Protein 7P50 (pdb70)

Sequence (351 aa):
SHHHHHGSHMKKVEEAIIRPERLDIVKNSLTDAGYVGMTVSEVKGRGIQGGIVERYRGREYTVDLLPKIKIELVVKEEDVEKIIDIICENAKTGNQGDGKVFIIPVEEVVRVRTKERGRGAIGSHMKKVEAIIRPERLDIVKNNSLTDAGYVGMTVSEVKGRGIQGGIVERYRGREYTVDLLPKIKIELVVKEEDVEKIIDIICENAKTGNQGDGKVFIIPVEEVVRVRTKERGRGAIGSHMKKVEAIIRPEERLDIVKNSLTDAGYVGMMTVSEVKGRGIQGGIVERYRGREYTVDLLPKIKIELVVKEEDVEKIIDIICENAKTGNQGDGKVFIIPVEEVVRVRTKEERGRGAI

Structure (mmCIF, N/CA/C/O backbone):
data_7P50
#
_entry.id   7P50
#
_cell.length_a   58.238
_cell.length_b   58.238
_cell.length_c   229.304
_cell.angle_alpha   90.000
_cell.angle_beta   90.000
_cell.angle_gamma   90.000
#
_symmetry.space_group_name_H-M   'P 43 21 2'
#
loop_
_entity.id
_entity.type
_entity.pdbx_description
1 polymer 'GlnK2 from Methanothermococcus thermolithotrophicus'
2 non-polymer '2-OXOGLUTARIC ACID'
3 non-polymer 'MAGNESIUM ION'
4 non-polymer "ADENOSINE-5'-TRIPHOSPHATE"
5 non-polymer '2-(N-MORPHOLINO)-ETHANESULFONIC ACID'
6 non-polymer GLYCEROL
7 non-polymer 'CHLORIDE ION'
8 water water
#
loop_
_atom_site.group_PDB
_atom_site.id
_atom_site.type_symbol
_atom_site.label_atom_id
_atom_site.label_alt_id
_atom_site.label_comp_id
_atom_site.label_asym_id
_atom_site.label_entity_id
_atom_site.label_seq_id
_atom_site.pdbx_PDB_ins_code
_atom_site.Cartn_x
_atom_site.Cartn_y
_atom_site.Cartn_z
_atom_site.occupancy
_atom_site.B_iso_or_equiv
_atom_site.auth_seq_id
_atom_site.auth_comp_id
_atom_site.auth_asym_id
_atom_site.auth_atom_id
_atom_site.pdbx_PDB_model_num
ATOM 1 N N . SER A 1 4 ? -5.180 22.944 -1.415 1.00 50.30 -15 SER A N 1
ATOM 2 C CA . SER A 1 4 ? -4.239 23.944 -1.981 1.00 49.95 -15 SER A CA 1
ATOM 3 C C . SER A 1 4 ? -3.566 24.722 -0.844 1.00 52.75 -15 SER A C 1
ATOM 4 O O . SER A 1 4 ? -4.182 24.843 0.230 1.00 53.80 -15 SER A O 1
ATOM 7 N N . HIS A 1 5 ? -2.348 25.222 -1.075 1.00 50.62 -14 HIS A N 1
ATOM 8 C CA . HIS A 1 5 ? -1.550 25.976 -0.073 1.00 50.26 -14 HIS A CA 1
ATOM 9 C C . HIS A 1 5 ? -1.132 27.319 -0.684 1.00 52.32 -14 HIS A C 1
ATOM 10 O O . HIS A 1 5 ? -0.715 27.329 -1.852 1.00 51.51 -14 HIS A O 1
ATOM 17 N N . HIS A 1 6 ? -1.285 28.415 0.059 1.00 53.33 -13 HIS A N 1
ATOM 18 C CA . HIS A 1 6 ? -0.850 29.734 -0.470 1.00 55.07 -13 HIS A CA 1
ATOM 19 C C . HIS A 1 6 ? 0.607 29.935 -0.051 1.00 54.04 -13 HIS A C 1
ATOM 20 O O . HIS A 1 6 ? 0.904 29.767 1.144 1.00 55.11 -13 HIS A O 1
ATOM 22 N N . HIS A 1 7 ? 1.481 30.291 -0.994 1.00 51.44 -12 HIS A N 1
ATOM 23 C CA . HIS A 1 7 ? 2.913 30.448 -0.639 1.00 49.65 -12 HIS A CA 1
ATOM 24 C C . HIS A 1 7 ? 3.054 31.537 0.425 1.00 50.54 -12 HIS A C 1
ATOM 25 O O . HIS A 1 7 ? 2.395 32.584 0.301 1.00 49.71 -12 HIS A O 1
ATOM 32 N N . HIS A 1 8 ? 3.889 31.283 1.431 1.00 49.91 -11 HIS A N 1
ATOM 33 C CA . HIS A 1 8 ? 4.112 32.283 2.505 1.00 50.93 -11 HIS A CA 1
ATOM 34 C C . HIS A 1 8 ? 5.605 32.599 2.607 1.00 51.00 -11 HIS A C 1
ATOM 35 O O . HIS A 1 8 ? 6.422 31.789 2.146 1.00 47.83 -11 HIS A O 1
ATOM 42 N N . HIS A 1 9 ? 5.927 33.760 3.174 1.00 52.19 -10 HIS A N 1
ATOM 43 C CA . HIS A 1 9 ? 7.336 34.203 3.351 1.00 53.74 -10 HIS A CA 1
ATOM 44 C C . HIS A 1 9 ? 8.109 33.177 4.191 1.00 53.62 -10 HIS A C 1
ATOM 45 O O . HIS A 1 9 ? 7.506 32.345 4.869 1.00 54.20 -10 HIS A O 1
ATOM 52 N N . GLY A 1 18 ? 28.411 21.639 21.218 1.00 41.67 -2 GLY A N 1
ATOM 53 C CA . GLY A 1 18 ? 27.956 21.955 22.610 1.00 36.97 -2 GLY A CA 1
ATOM 54 C C . GLY A 1 18 ? 28.708 21.160 23.658 1.00 31.82 -2 GLY A C 1
ATOM 55 O O . GLY A 1 18 ? 29.211 20.069 23.378 1.00 33.07 -2 GLY A O 1
ATOM 56 N N . SER A 1 19 ? 28.796 21.708 24.874 1.00 27.18 -1 SER A N 1
ATOM 57 C CA . SER A 1 19 ? 29.521 21.019 25.933 1.00 22.53 -1 SER A CA 1
ATOM 58 C C . SER A 1 19 ? 28.767 19.798 26.429 1.00 22.68 -1 SER A C 1
ATOM 59 O O . SER A 1 19 ? 29.371 18.897 27.005 1.00 22.03 -1 SER A O 1
ATOM 62 N N . HIS A 1 20 ? 27.445 19.790 26.281 1.00 20.95 0 HIS A N 1
ATOM 63 C CA . HIS A 1 20 ? 26.586 18.758 26.853 1.00 20.75 0 HIS A CA 1
ATOM 64 C C . HIS A 1 20 ? 26.807 18.604 28.366 1.00 18.02 0 HIS A C 1
ATOM 65 O O . HIS A 1 20 ? 26.741 17.486 28.907 1.00 19.70 0 HIS A O 1
ATOM 72 N N . MET A 1 21 ? 26.993 19.751 29.034 1.00 16.76 1 MET A N 1
ATOM 73 C CA . MET A 1 21 ? 27.071 19.838 30.471 1.00 15.88 1 MET A CA 1
ATOM 74 C C . MET A 1 21 ? 26.191 20.997 30.902 1.00 14.29 1 MET A C 1
ATOM 75 O O . MET A 1 21 ? 26.132 22.023 30.215 1.00 15.32 1 MET A O 1
ATOM 80 N N . LYS A 1 22 ? 25.544 20.882 32.066 1.00 14.87 2 LYS A N 1
ATOM 81 C CA . LYS A 1 22 ? 24.637 21.897 32.561 1.00 13.74 2 LYS A CA 1
ATOM 82 C C . LYS A 1 22 ? 24.767 21.981 34.072 1.00 13.13 2 LYS A C 1
ATOM 83 O O . LYS A 1 22 ? 25.208 21.038 34.725 1.00 15.28 2 LYS A O 1
ATOM 89 N N . LYS A 1 23 ? 24.309 23.117 34.590 1.00 12.86 3 LYS A N 1
ATOM 90 C CA . LYS A 1 23 ? 24.228 23.301 36.051 1.00 13.97 3 LYS A CA 1
ATOM 91 C C . LYS A 1 23 ? 22.748 23.341 36.432 1.00 13.05 3 LYS A C 1
ATOM 92 O O . LYS A 1 23 ? 21.993 24.138 35.854 1.00 14.36 3 LYS A O 1
ATOM 98 N N . VAL A 1 24 ? 22.359 22.435 37.320 1.00 13.70 4 VAL A N 1
ATOM 99 C CA . VAL A 1 24 ? 21.035 22.417 37.899 1.00 13.72 4 VAL A CA 1
ATOM 100 C C . VAL A 1 24 ? 21.152 23.189 39.211 1.00 13.74 4 VAL A C 1
ATOM 101 O O . VAL A 1 24 ? 21.864 22.764 40.122 1.00 15.62 4 VAL A O 1
ATOM 105 N N . GLU A 1 25 ? 20.493 24.331 39.299 1.00 12.70 5 GLU A N 1
ATOM 106 C CA A GLU A 1 25 ? 20.488 25.169 40.509 0.53 13.49 5 GLU A CA 1
ATOM 107 C CA B GLU A 1 25 ? 20.486 25.150 40.501 0.47 14.29 5 GLU A CA 1
ATOM 108 C C . GLU A 1 25 ? 19.062 25.156 41.021 1.00 13.12 5 GLU A C 1
ATOM 109 O O . GLU A 1 25 ? 18.163 25.710 40.371 1.00 15.26 5 GLU A O 1
ATOM 120 N N . ALA A 1 26 ? 18.847 24.566 42.197 1.00 11.31 6 ALA A N 1
ATOM 121 C CA . ALA A 1 26 ? 17.504 24.469 42.746 1.00 12.35 6 ALA A CA 1
ATOM 122 C C . ALA A 1 26 ? 17.467 25.103 44.129 1.00 11.25 6 ALA A C 1
ATOM 123 O O . ALA A 1 26 ? 18.384 24.911 44.935 1.00 12.12 6 ALA A O 1
ATOM 125 N N . ILE A 1 27 ? 16.384 25.824 44.392 1.00 11.20 7 ILE A N 1
ATOM 126 C CA . ILE A 1 27 ? 16.105 26.376 45.709 1.00 10.63 7 ILE A CA 1
ATOM 127 C C . ILE A 1 27 ? 14.979 25.560 46.299 1.00 11.38 7 ILE A C 1
ATOM 128 O O . ILE A 1 27 ? 13.934 25.408 45.660 1.00 13.07 7 ILE A O 1
ATOM 133 N N . ILE A 1 28 ? 15.193 25.025 47.500 1.00 11.16 8 ILE A N 1
ATOM 134 C CA . ILE A 1 28 ? 14.246 24.138 48.160 1.00 11.40 8 ILE A CA 1
ATOM 135 C C . ILE A 1 28 ? 14.143 24.513 49.637 1.00 10.62 8 ILE A C 1
ATOM 136 O O . ILE A 1 28 ? 14.876 25.364 50.148 1.00 10.92 8 ILE A O 1
ATOM 141 N N . ARG A 1 29 ? 13.162 23.919 50.315 1.00 11.34 9 ARG A N 1
ATOM 142 C CA . ARG A 1 29 ? 13.002 24.151 51.736 1.00 11.02 9 ARG A CA 1
ATOM 143 C C . ARG A 1 29 ? 14.120 23.476 52.530 1.00 11.65 9 ARG A C 1
ATOM 144 O O . ARG A 1 29 ? 14.517 22.359 52.195 1.00 11.86 9 ARG A O 1
ATOM 152 N N . PRO A 1 30 ? 14.574 24.094 53.623 1.00 11.45 10 PRO A N 1
ATOM 153 C CA . PRO A 1 30 ? 15.604 23.452 54.460 1.00 12.37 10 PRO A CA 1
ATOM 154 C C . PRO A 1 30 ? 15.201 22.034 54.879 1.00 12.77 10 PRO A C 1
ATOM 155 O O . PRO A 1 30 ? 16.045 21.117 54.904 1.00 13.98 10 PRO A O 1
ATOM 159 N N . GLU A 1 31 ? 13.943 21.851 55.211 1.00 11.89 11 GLU A N 1
ATOM 160 C CA . GLU A 1 31 ? 13.477 20.570 55.737 1.00 13.36 11 GLU A CA 1
ATOM 161 C C . GLU A 1 31 ? 13.237 19.525 54.660 1.00 13.73 11 GLU A C 1
ATOM 162 O O . GLU A 1 31 ? 12.772 18.417 54.990 1.00 14.98 11 GLU A O 1
ATOM 168 N N . ARG A 1 32 ? 13.528 19.842 53.394 1.00 13.44 12 ARG A N 1
ATOM 169 C CA . ARG A 1 32 ? 13.510 18.832 52.353 1.00 13.19 12 ARG A CA 1
ATOM 170 C C . ARG A 1 32 ? 14.893 18.502 51.839 1.00 14.40 12 ARG A C 1
ATOM 171 O O . ARG A 1 32 ? 15.014 17.637 50.973 1.00 14.11 12 ARG A O 1
ATOM 179 N N . LEU A 1 33 ? 15.939 19.145 52.347 1.00 14.32 13 LEU A N 1
ATOM 180 C CA . LEU A 1 33 ? 17.265 18.898 51.810 1.00 14.52 13 LEU A CA 1
ATOM 181 C C . LEU A 1 33 ? 17.662 17.431 51.915 1.00 13.96 13 LEU A C 1
ATOM 182 O O . LEU A 1 33 ? 18.131 16.838 50.940 1.00 14.59 13 LEU A O 1
ATOM 187 N N . ASP A 1 34 ? 17.534 16.834 53.102 1.00 14.29 14 ASP A N 1
ATOM 188 C CA . ASP A 1 34 ? 18.012 15.465 53.270 1.00 14.65 14 ASP A CA 1
ATOM 189 C C . ASP A 1 34 ? 17.211 14.488 52.412 1.00 15.78 14 ASP A C 1
ATOM 190 O O . ASP A 1 34 ? 17.784 13.597 51.781 1.00 16.70 14 ASP A O 1
ATOM 195 N N . ILE A 1 35 ? 15.891 14.705 52.295 1.00 14.22 15 ILE A N 1
ATOM 196 C CA . ILE A 1 35 ? 15.076 13.853 51.435 1.00 15.98 15 ILE A CA 1
ATOM 197 C C . ILE A 1 35 ? 15.546 13.966 49.980 1.00 14.79 15 ILE A C 1
ATOM 198 O O . ILE A 1 35 ? 15.734 12.961 49.292 1.00 15.45 15 ILE A O 1
ATOM 203 N N . VAL A 1 36 ? 15.730 15.198 49.491 1.00 13.73 16 VAL A N 1
ATOM 204 C CA . VAL A 1 36 ? 16.175 15.412 48.111 1.00 14.13 16 VAL A CA 1
ATOM 205 C C . VAL A 1 36 ? 17.561 14.810 47.895 1.00 14.87 16 VAL A C 1
ATOM 206 O O . VAL A 1 36 ? 17.804 14.111 46.900 1.00 16.27 16 VAL A O 1
ATOM 210 N N . LYS A 1 37 ? 18.503 15.113 48.791 1.00 15.75 17 LYS A N 1
ATOM 211 C CA . LYS A 1 37 ? 19.865 14.619 48.671 1.00 17.57 17 LYS A CA 1
ATOM 212 C C . LYS A 1 37 ? 19.902 13.105 48.611 1.00 18.23 17 LYS A C 1
ATOM 213 O O . LYS A 1 37 ? 20.653 12.522 47.825 1.00 20.45 17 LYS A O 1
ATOM 219 N N . ASN A 1 38 ? 19.136 12.456 49.476 1.00 19.13 18 ASN A N 1
ATOM 220 C CA . ASN A 1 38 ? 19.167 11.007 49.520 1.00 21.99 18 ASN A CA 1
ATOM 221 C C . ASN A 1 38 ? 18.602 10.382 48.261 1.00 18.47 18 ASN A C 1
ATOM 222 O O . ASN A 1 38 ? 19.163 9.412 47.748 1.00 18.18 18 ASN A O 1
ATOM 227 N N . SER A 1 39 ? 17.543 10.962 47.713 1.00 17.54 19 SER A N 1
ATOM 228 C CA . SER A 1 39 ? 17.030 10.428 46.457 1.00 19.07 19 SER A CA 1
ATOM 229 C C . SER A 1 39 ? 17.977 10.646 45.295 1.00 17.12 19 SER A C 1
ATOM 230 O O . SER A 1 39 ? 18.092 9.778 44.430 1.00 18.19 19 SER A O 1
ATOM 233 N N . LEU A 1 40 ? 18.639 11.794 45.247 1.00 16.58 20 LEU A N 1
ATOM 234 C CA . LEU A 1 40 ? 19.644 12.015 44.213 1.00 16.68 20 LEU A CA 1
ATOM 235 C C . LEU A 1 40 ? 20.791 11.026 44.365 1.00 16.63 20 LEU A C 1
ATOM 236 O O . LEU A 1 40 ? 21.273 10.462 43.370 1.00 19.64 20 LEU A O 1
ATOM 241 N N . THR A 1 41 ? 21.246 10.815 45.596 1.00 17.64 21 THR A N 1
ATOM 242 C CA . THR A 1 41 ? 22.327 9.868 45.861 1.00 19.32 21 THR A CA 1
ATOM 243 C C . THR A 1 41 ? 21.951 8.468 45.409 1.00 19.49 21 THR A C 1
ATOM 244 O O . THR A 1 41 ? 22.722 7.792 44.722 1.00 20.11 21 THR A O 1
ATOM 248 N N . ASP A 1 42 ? 20.746 8.042 45.753 1.00 19.04 22 ASP A N 1
ATOM 249 C CA . ASP A 1 42 ? 20.312 6.703 45.393 1.00 20.47 22 ASP A CA 1
ATOM 250 C C . ASP A 1 42 ? 20.277 6.519 43.890 1.00 19.31 22 ASP A C 1
ATOM 251 O O . ASP A 1 42 ? 20.462 5.405 43.411 1.00 23.91 22 ASP A O 1
ATOM 256 N N . ALA A 1 43 ? 19.965 7.578 43.146 1.00 19.83 23 ALA A N 1
ATOM 257 C CA . ALA A 1 43 ? 19.897 7.530 41.695 1.00 21.53 23 ALA A CA 1
ATOM 258 C C . ALA A 1 43 ? 21.255 7.710 41.029 1.00 21.42 23 ALA A C 1
ATOM 259 O O . ALA A 1 43 ? 21.343 7.605 39.800 1.00 26.04 23 ALA A O 1
ATOM 261 N N . GLY A 1 44 ? 22.301 7.994 41.807 1.00 20.60 24 GLY A N 1
ATOM 262 C CA . GLY A 1 44 ? 23.656 8.110 41.302 1.00 20.67 24 GLY A CA 1
ATOM 263 C C . GLY A 1 44 ? 24.116 9.500 40.920 1.00 19.78 24 GLY A C 1
ATOM 264 O O . GLY A 1 44 ? 25.174 9.628 40.297 1.00 21.10 24 GLY A O 1
ATOM 265 N N . TYR A 1 45 ? 23.378 10.538 41.289 1.00 17.89 25 TYR A N 1
ATOM 266 C CA . TYR A 1 45 ? 23.724 11.921 40.945 1.00 17.19 25 TYR A CA 1
ATOM 267 C C . TYR A 1 45 ? 24.303 12.521 42.223 1.00 16.55 25 TYR A C 1
ATOM 268 O O . TYR A 1 45 ? 23.574 13.080 43.043 1.00 19.26 25 TYR A O 1
ATOM 277 N N . VAL A 1 46 ? 25.615 12.411 42.396 1.00 16.07 26 VAL A N 1
ATOM 278 C CA . VAL A 1 46 ? 26.235 12.594 43.707 1.00 15.56 26 VAL A CA 1
ATOM 279 C C . VAL A 1 46 ? 26.896 13.970 43.857 1.00 15.74 26 VAL A C 1
ATOM 280 O O . VAL A 1 46 ? 26.711 14.654 44.856 1.00 15.99 26 VAL A O 1
ATOM 284 N N . GLY A 1 47 ? 27.729 14.354 42.886 1.00 14.81 27 GLY A N 1
ATOM 285 C CA . GLY A 1 47 ? 28.436 15.652 42.953 1.00 14.53 27 GLY A CA 1
ATOM 286 C C . GLY A 1 47 ? 27.466 16.801 43.169 1.00 13.79 27 GLY A C 1
ATOM 287 O O . GLY A 1 47 ? 26.585 16.982 42.328 1.00 13.65 27 GLY A O 1
ATOM 288 N N . MET A 1 48 ? 27.601 17.527 44.282 1.00 12.95 28 MET A N 1
ATOM 289 C CA . MET A 1 48 ? 26.628 18.608 44.579 1.00 12.12 28 MET A CA 1
ATOM 290 C C . MET A 1 48 ? 27.232 19.634 45.543 1.00 11.30 28 MET A C 1
ATOM 291 O O . MET A 1 48 ? 28.004 19.237 46.429 1.00 11.99 28 MET A O 1
ATOM 296 N N . THR A 1 49 ? 26.827 20.898 45.390 1.00 10.97 29 THR A N 1
ATOM 297 C CA . THR A 1 49 ? 27.257 22.014 46.272 1.00 12.21 29 THR A CA 1
ATOM 298 C C . THR A 1 49 ? 25.987 22.594 46.904 1.00 10.24 29 THR A C 1
ATOM 299 O O . THR A 1 49 ? 25.020 22.843 46.170 1.00 12.07 29 THR A O 1
ATOM 303 N N . VAL A 1 50 ? 26.020 22.817 48.215 1.00 11.14 30 VAL A N 1
ATOM 304 C CA . VAL A 1 50 ? 24.846 23.240 48.974 1.00 11.56 30 VAL A CA 1
ATOM 305 C C . VAL A 1 50 ? 25.142 24.543 49.702 1.00 11.26 30 VAL A C 1
ATOM 306 O O . VAL A 1 50 ? 26.181 24.679 50.349 1.00 11.82 30 VAL A O 1
ATOM 310 N N . SER A 1 51 ? 24.234 25.494 49.592 1.00 11.35 31 SER A N 1
ATOM 311 C CA . SER A 1 51 ? 24.364 26.813 50.190 1.00 12.32 31 SER A CA 1
ATOM 312 C C . SER A 1 51 ? 23.115 27.174 50.988 1.00 11.09 31 SER A C 1
ATOM 313 O O . SER A 1 51 ? 22.006 26.836 50.605 1.00 12.68 31 SER A O 1
ATOM 316 N N . GLU A 1 52 ? 23.310 27.912 52.068 1.00 11.25 32 GLU A N 1
ATOM 317 C CA . GLU A 1 52 ? 22.217 28.484 52.842 1.00 12.58 32 GLU A CA 1
ATOM 318 C C . GLU A 1 52 ? 21.914 29.865 52.306 1.00 12.44 32 GLU A C 1
ATOM 319 O O . GLU A 1 52 ? 22.826 30.661 52.104 1.00 15.54 32 GLU A O 1
ATOM 325 N N . VAL A 1 53 ? 20.666 30.126 52.001 1.00 10.80 33 VAL A N 1
ATOM 326 C CA . VAL A 1 53 ? 20.243 31.353 51.365 1.00 10.57 33 VAL A CA 1
ATOM 327 C C . VAL A 1 53 ? 18.934 31.805 52.008 1.00 10.38 33 VAL A C 1
ATOM 328 O O . VAL A 1 53 ? 18.371 31.117 52.866 1.00 10.97 33 VAL A O 1
ATOM 332 N N . LYS A 1 54 ? 18.453 32.976 51.613 1.00 10.08 34 LYS A N 1
ATOM 333 C CA . LYS A 1 54 ? 17.112 33.415 51.951 1.00 11.00 34 LYS A CA 1
ATOM 334 C C . LYS A 1 54 ? 16.432 33.793 50.648 1.00 10.56 34 LYS A C 1
ATOM 335 O O . LYS A 1 54 ? 17.102 34.091 49.661 1.00 14.24 34 LYS A O 1
ATOM 341 N N . GLY A 1 55 ? 15.112 33.752 50.623 1.00 10.00 35 GLY A N 1
ATOM 342 C CA . GLY A 1 55 ? 14.444 34.065 49.385 1.00 10.52 35 GLY A CA 1
ATOM 343 C C . GLY A 1 55 ? 12.992 34.372 49.583 1.00 10.61 35 GLY A C 1
ATOM 344 O O . GLY A 1 55 ? 12.385 34.152 50.638 1.00 11.13 35 GLY A O 1
ATOM 345 N N . ARG A 1 56 ? 12.395 34.866 48.500 1.00 10.52 36 ARG A N 1
ATOM 346 C CA . ARG A 1 56 ? 10.948 34.820 48.333 1.00 11.57 36 ARG A CA 1
ATOM 347 C C . ARG A 1 56 ? 10.656 34.509 46.880 1.00 10.42 36 ARG A C 1
ATOM 348 O O . ARG A 1 56 ? 11.481 34.778 45.995 1.00 10.94 36 ARG A O 1
ATOM 356 N N . GLY A 1 57 ? 9.510 33.912 46.636 1.00 11.28 37 GLY A N 1
ATOM 357 C CA . GLY A 1 57 ? 8.968 33.672 45.322 1.00 12.15 37 GLY A CA 1
ATOM 358 C C . GLY A 1 57 ? 7.990 34.748 44.907 1.00 12.40 37 GLY A C 1
ATOM 359 O O . GLY A 1 57 ? 8.067 35.902 45.340 1.00 12.82 37 GLY A O 1
ATOM 360 N N . ILE A 1 58 ? 7.045 34.378 44.036 1.00 12.59 38 ILE A N 1
ATOM 361 C CA . ILE A 1 58 ? 6.224 35.403 43.438 1.00 14.27 38 ILE A CA 1
ATOM 362 C C . ILE A 1 58 ? 5.243 35.986 44.442 1.00 13.54 38 ILE A C 1
ATOM 363 O O . ILE A 1 58 ? 4.697 37.053 44.189 1.00 15.87 38 ILE A O 1
ATOM 368 N N . GLN A 1 59 ? 4.953 35.304 45.566 1.00 13.37 39 GLN A N 1
ATOM 369 C CA . GLN A 1 59 ? 4.034 35.841 46.542 1.00 13.83 39 GLN A CA 1
ATOM 370 C C . GLN A 1 59 ? 4.681 36.855 47.484 1.00 14.03 39 GLN A C 1
ATOM 371 O O . GLN A 1 59 ? 3.959 37.519 48.238 1.00 16.05 39 GLN A O 1
ATOM 377 N N . GLY A 1 60 ? 5.985 37.033 47.440 1.00 12.99 40 GLY A N 1
ATOM 378 C CA . GLY A 1 60 ? 6.611 38.099 48.203 1.00 13.35 40 GLY A CA 1
ATOM 379 C C . GLY A 1 60 ? 6.773 37.829 49.688 1.00 14.02 40 GLY A C 1
ATOM 380 O O . GLY A 1 60 ? 6.951 38.773 50.465 1.00 16.48 40 GLY A O 1
ATOM 381 N N . GLY A 1 61 ? 6.757 36.579 50.104 1.00 13.83 41 GLY A N 1
ATOM 382 C CA . GLY A 1 61 ? 6.934 36.241 51.497 1.00 13.75 41 GLY A CA 1
ATOM 383 C C . GLY A 1 61 ? 5.634 35.820 52.139 1.00 13.10 41 GLY A C 1
ATOM 384 O O . GLY A 1 61 ? 4.710 35.359 51.480 1.00 15.72 41 GLY A O 1
ATOM 385 N N . ILE A 1 62 ? 5.608 35.942 53.464 1.00 13.43 42 ILE A N 1
ATOM 386 C CA . ILE A 1 62 ? 4.482 35.508 54.281 1.00 15.70 42 ILE A CA 1
ATOM 387 C C . ILE A 1 62 ? 4.083 36.671 55.183 1.00 15.95 42 ILE A C 1
ATOM 388 O O . ILE A 1 62 ? 4.788 37.673 55.300 1.00 17.73 42 ILE A O 1
ATOM 393 N N . VAL A 1 63 ? 2.905 36.558 55.772 1.00 17.79 43 VAL A N 1
ATOM 394 C CA . VAL A 1 63 ? 2.388 37.539 56.716 1.00 21.20 43 VAL A CA 1
ATOM 395 C C . VAL A 1 63 ? 2.355 36.909 58.096 1.00 20.39 43 VAL A C 1
ATOM 396 O O . VAL A 1 63 ? 1.878 35.778 58.274 1.00 22.41 43 VAL A O 1
ATOM 400 N N . GLU A 1 64 ? 2.910 37.621 59.054 1.00 17.97 44 GLU A N 1
ATOM 401 C CA . GLU A 1 64 ? 2.878 37.240 60.455 1.00 17.30 44 GLU A CA 1
ATOM 402 C C . GLU A 1 64 ? 2.053 38.267 61.217 1.00 18.26 44 GLU A C 1
ATOM 403 O O . GLU A 1 64 ? 2.081 39.460 60.916 1.00 22.75 44 GLU A O 1
ATOM 409 N N . ARG A 1 65 ? 1.313 37.811 62.212 1.00 18.21 45 ARG A N 1
ATOM 410 C CA . ARG A 1 65 ? 0.402 38.674 62.951 1.00 19.17 45 ARG A CA 1
ATOM 411 C C . ARG A 1 65 ? 0.902 38.916 64.370 1.00 19.59 45 ARG A C 1
ATOM 412 O O . ARG A 1 65 ? 1.413 38.001 65.015 1.00 20.06 45 ARG A O 1
ATOM 420 N N . TYR A 1 66 ? 0.677 40.141 64.844 1.00 20.30 46 TYR A N 1
ATOM 421 C CA . TYR A 1 66 ? 1.024 40.539 66.229 1.00 22.02 46 TYR A CA 1
ATOM 422 C C . TYR A 1 66 ? 0.086 41.659 66.685 1.00 25.24 46 TYR A C 1
ATOM 423 O O . TYR A 1 66 ? 0.007 42.705 66.027 1.00 23.84 46 TYR A O 1
ATOM 432 N N . ARG A 1 67 ? -0.604 41.417 67.797 1.00 26.55 47 ARG A N 1
ATOM 433 C CA . ARG A 1 67 ? -1.540 42.408 68.403 1.00 31.81 47 ARG A CA 1
ATOM 434 C C . ARG A 1 67 ? -2.542 42.934 67.368 1.00 32.86 47 ARG A C 1
ATOM 435 O O . ARG A 1 67 ? -2.747 44.161 67.332 1.00 34.82 47 ARG A O 1
ATOM 443 N N . GLY A 1 68 ? -3.104 42.050 66.538 1.00 31.09 48 GLY A N 1
ATOM 444 C CA . GLY A 1 68 ? -4.127 42.428 65.541 1.00 30.19 48 GLY A CA 1
ATOM 445 C C . GLY A 1 68 ? -3.570 43.162 64.332 1.00 30.45 48 GLY A C 1
ATOM 446 O O . GLY A 1 68 ? -4.375 43.714 63.567 1.00 34.37 48 GLY A O 1
ATOM 447 N N . ARG A 1 69 ? -2.244 43.149 64.158 1.00 29.09 49 ARG A N 1
ATOM 448 C CA . ARG A 1 69 ? -1.597 43.839 63.009 1.00 30.43 49 ARG A CA 1
ATOM 449 C C . ARG A 1 69 ? -0.823 42.820 62.164 1.00 25.37 49 ARG A C 1
ATOM 450 O O . ARG A 1 69 ? -0.234 41.891 62.750 1.00 23.95 49 ARG A O 1
ATOM 458 N N . GLU A 1 70 ? -0.832 42.999 60.838 1.00 26.93 50 GLU A N 1
ATOM 459 C CA . GLU A 1 70 ? -0.114 42.090 59.906 1.00 26.61 50 GLU A CA 1
ATOM 460 C C . GLU A 1 70 ? 1.253 42.692 59.557 1.00 24.81 50 GLU A C 1
ATOM 461 O O . GLU A 1 70 ? 1.327 43.907 59.329 1.00 28.30 50 GLU A O 1
ATOM 467 N N . TYR A 1 71 ? 2.286 41.846 59.517 1.00 21.41 51 TYR A N 1
ATOM 468 C CA . TYR A 1 71 ? 3.653 42.250 59.203 1.00 21.23 51 TYR A CA 1
ATOM 469 C C . TYR A 1 71 ? 4.159 41.293 58.139 1.00 19.79 51 TYR A C 1
ATOM 470 O O . TYR A 1 71 ? 4.067 40.075 58.291 1.00 21.40 51 TYR A O 1
ATOM 479 N N . THR A 1 72 ? 4.695 41.830 57.049 1.00 20.91 52 THR A N 1
ATOM 480 C CA . THR A 1 72 ? 5.247 40.991 55.998 1.00 20.98 52 THR A CA 1
ATOM 481 C C . THR A 1 72 ? 6.665 40.587 56.325 1.00 19.12 52 THR A C 1
ATOM 482 O O . THR A 1 72 ? 7.467 41.392 56.812 1.00 23.08 52 THR A O 1
ATOM 486 N N . VAL A 1 73 ? 6.941 39.317 56.137 1.00 14.42 53 VAL A N 1
ATOM 487 C CA . VAL A 1 73 ? 8.271 38.740 56.246 1.00 12.65 53 VAL A CA 1
ATOM 488 C C . VAL A 1 73 ? 8.648 38.368 54.827 1.00 12.78 53 VAL A C 1
ATOM 489 O O . VAL A 1 73 ? 8.107 37.402 54.271 1.00 13.53 53 VAL A O 1
ATOM 493 N N . ASP A 1 74 ? 9.545 39.142 54.215 1.00 12.18 54 ASP A N 1
ATOM 494 C CA . ASP A 1 74 ? 9.716 39.076 52.765 1.00 12.86 54 ASP A CA 1
ATOM 495 C C . ASP A 1 74 ? 10.946 38.295 52.335 1.00 11.44 54 ASP A C 1
ATOM 496 O O . ASP A 1 74 ? 11.213 38.227 51.133 1.00 12.69 54 ASP A O 1
ATOM 501 N N . LEU A 1 75 ? 11.666 37.683 53.260 1.00 11.46 55 LEU A N 1
ATOM 502 C CA . LEU A 1 75 ? 12.751 36.769 52.956 1.00 12.15 55 LEU A CA 1
ATOM 503 C C . LEU A 1 75 ? 12.705 35.636 53.962 1.00 12.55 55 LEU A C 1
ATOM 504 O O . LEU A 1 75 ? 12.631 35.897 55.166 1.00 14.54 55 LEU A O 1
ATOM 509 N N . LEU A 1 76 ? 12.770 34.409 53.479 1.00 11.36 56 LEU A N 1
ATOM 510 C CA . LEU A 1 76 ? 12.643 33.204 54.290 1.00 12.20 56 LEU A CA 1
ATOM 511 C C . LEU A 1 76 ? 13.841 32.289 54.095 1.00 10.93 56 LEU A C 1
ATOM 512 O O . LEU A 1 76 ? 14.394 32.261 52.995 1.00 11.26 56 LEU A O 1
ATOM 517 N N . PRO A 1 77 ? 14.243 31.517 55.111 1.00 11.30 57 PRO A N 1
ATOM 518 C CA . PRO A 1 77 ? 15.366 30.585 54.919 1.00 11.41 57 PRO A CA 1
ATOM 519 C C . PRO A 1 77 ? 15.074 29.541 53.859 1.00 11.21 57 PRO A C 1
ATOM 520 O O . PRO A 1 77 ? 14.004 28.929 53.838 1.00 12.24 57 PRO A O 1
ATOM 524 N N . LYS A 1 78 ? 16.043 29.339 52.969 1.00 11.26 58 LYS A N 1
ATOM 525 C CA . LYS A 1 78 ? 15.945 28.313 51.940 1.00 10.45 58 LYS A CA 1
ATOM 526 C C . LYS A 1 78 ? 17.327 27.648 51.783 1.00 10.22 58 LYS A C 1
ATOM 527 O O . LYS A 1 78 ? 18.315 28.112 52.326 1.00 10.94 58 LYS A O 1
ATOM 533 N N . ILE A 1 79 ? 17.362 26.556 51.029 1.00 10.64 59 ILE A N 1
ATOM 534 C CA . ILE A 1 79 ? 18.602 25.880 50.689 1.00 10.88 59 ILE A CA 1
ATOM 535 C C . ILE A 1 79 ? 18.764 25.914 49.167 1.00 11.13 59 ILE A C 1
ATOM 536 O O . ILE A 1 79 ? 17.821 25.631 48.425 1.00 12.12 59 ILE A O 1
ATOM 541 N N . LYS A 1 80 ? 19.967 26.251 48.717 1.00 10.82 60 LYS A N 1
ATOM 542 C CA . LYS A 1 80 ? 20.351 26.137 47.325 1.00 11.16 60 LYS A CA 1
ATOM 543 C C . LYS A 1 80 ? 21.177 24.877 47.137 1.00 11.34 60 LYS A C 1
ATOM 544 O O . LYS A 1 80 ? 22.156 24.659 47.860 1.00 11.97 60 LYS A O 1
ATOM 550 N N . ILE A 1 81 ? 20.781 24.060 46.180 1.00 10.56 61 ILE A N 1
ATOM 551 C CA . ILE A 1 81 ? 21.605 22.941 45.735 1.00 10.92 61 ILE A CA 1
ATOM 552 C C . ILE A 1 81 ? 22.031 23.201 44.298 1.00 11.60 61 ILE A C 1
ATOM 553 O O . ILE A 1 81 ? 21.235 23.653 43.472 1.00 13.20 61 ILE A O 1
ATOM 558 N N . GLU A 1 82 ? 23.273 22.883 44.000 1.00 11.41 62 GLU A N 1
ATOM 559 C CA . GLU A 1 82 ? 23.807 22.994 42.654 1.00 12.26 62 GLU A CA 1
ATOM 560 C C . GLU A 1 82 ? 24.426 21.664 42.284 1.00 11.83 62 GLU A C 1
ATOM 561 O O . GLU A 1 82 ? 25.333 21.191 42.972 1.00 12.73 62 GLU A O 1
ATOM 567 N N . LEU A 1 83 ? 23.992 21.100 41.162 1.00 12.24 63 LEU A N 1
ATOM 568 C CA . LEU A 1 83 ? 24.654 19.927 40.593 1.00 12.48 63 LEU A CA 1
ATOM 569 C C . LEU A 1 83 ? 25.071 20.282 39.183 1.00 12.85 63 LEU A C 1
ATOM 570 O O . LEU A 1 83 ? 24.219 20.631 38.362 1.00 13.79 63 LEU A O 1
ATOM 575 N N . VAL A 1 84 ? 26.354 20.136 38.891 1.00 12.73 64 VAL A N 1
ATOM 576 C CA . VAL A 1 84 ? 26.825 20.217 37.515 1.00 13.12 64 VAL A CA 1
ATOM 577 C C . VAL A 1 84 ? 26.821 18.802 36.969 1.00 13.50 64 VAL A C 1
ATOM 578 O O . VAL A 1 84 ? 27.290 17.865 37.638 1.00 14.17 64 VAL A O 1
ATOM 582 N N . VAL A 1 85 ? 26.177 18.630 35.818 1.00 14.29 65 VAL A N 1
ATOM 583 C CA . VAL A 1 85 ? 25.743 17.329 35.350 1.00 15.64 65 VAL A CA 1
ATOM 584 C C . VAL A 1 85 ? 25.922 17.188 33.849 1.00 15.82 65 VAL A C 1
ATOM 585 O O . VAL A 1 85 ? 25.992 18.168 33.109 1.00 15.86 65 VAL A O 1
ATOM 589 N N . LYS A 1 86 ? 25.909 15.934 33.420 1.00 17.70 66 LYS A N 1
ATOM 590 C CA . LYS A 1 86 ? 25.784 15.643 32.001 1.00 19.34 66 LYS A CA 1
ATOM 591 C C . LYS A 1 86 ? 24.399 16.098 31.536 1.00 16.94 66 LYS A C 1
ATOM 592 O O . LYS A 1 86 ? 23.385 15.855 32.200 1.00 19.39 66 LYS A O 1
ATOM 598 N N . GLU A 1 87 ? 24.334 16.666 30.332 1.00 18.28 67 GLU A N 1
ATOM 599 C CA . GLU A 1 87 ? 23.072 17.230 29.877 1.00 18.01 67 GLU A CA 1
ATOM 600 C C . GLU A 1 87 ? 21.962 16.192 29.842 1.00 19.87 67 GLU A C 1
ATOM 601 O O . GLU A 1 87 ? 20.796 16.503 30.122 1.00 19.83 67 GLU A O 1
ATOM 607 N N . GLU A 1 88 ? 22.303 14.972 29.451 1.00 19.26 68 GLU A N 1
ATOM 608 C CA . GLU A 1 88 ? 21.294 13.935 29.304 1.00 22.29 68 GLU A CA 1
ATOM 609 C C . GLU A 1 88 ? 20.706 13.497 30.635 1.00 20.50 68 GLU A C 1
ATOM 610 O O . GLU A 1 88 ? 19.721 12.752 30.626 1.00 22.85 68 GLU A O 1
ATOM 616 N N . ASP A 1 89 ? 21.272 13.945 31.763 1.00 20.10 69 ASP A N 1
ATOM 617 C CA . ASP A 1 89 ? 20.760 13.615 33.091 1.00 18.91 69 ASP A CA 1
ATOM 618 C C . ASP A 1 89 ? 19.841 14.686 33.647 1.00 18.33 69 ASP A C 1
ATOM 619 O O . ASP A 1 89 ? 19.206 14.456 34.684 1.00 18.50 69 ASP A O 1
ATOM 624 N N . VAL A 1 90 ? 19.741 15.836 32.975 1.00 17.86 70 VAL A N 1
ATOM 625 C CA . VAL A 1 90 ? 19.023 16.979 33.550 1.00 17.99 70 VAL A CA 1
ATOM 626 C C . VAL A 1 90 ? 17.574 16.637 33.868 1.00 17.47 70 VAL A C 1
ATOM 627 O O . VAL A 1 90 ? 17.059 16.975 34.942 1.00 17.96 70 VAL A O 1
ATOM 631 N N . GLU A 1 91 ? 16.859 16.059 32.917 1.00 18.97 71 GLU A N 1
ATOM 632 C CA . GLU A 1 91 ? 15.429 15.884 33.140 1.00 20.87 71 GLU A CA 1
ATOM 633 C C . GLU A 1 91 ? 15.163 14.892 34.274 1.00 18.90 71 GLU A C 1
ATOM 634 O O . GLU A 1 91 ? 14.232 15.085 35.052 1.00 19.57 71 GLU A O 1
ATOM 640 N N . LYS A 1 92 ? 15.959 13.818 34.373 1.00 19.80 72 LYS A N 1
ATOM 641 C CA . LYS A 1 92 ? 15.778 12.874 35.484 1.00 19.50 72 LYS A CA 1
ATOM 642 C C . LYS A 1 92 ? 16.036 13.556 36.823 1.00 16.85 72 LYS A C 1
ATOM 643 O O . LYS A 1 92 ? 15.349 13.289 37.818 1.00 18.66 72 LYS A O 1
ATOM 649 N N . ILE A 1 93 ? 17.000 14.465 36.858 1.00 16.84 73 ILE A N 1
ATOM 650 C CA . ILE A 1 93 ? 17.319 15.182 38.081 1.00 15.53 73 ILE A CA 1
ATOM 651 C C . ILE A 1 93 ? 16.228 16.179 38.417 1.00 15.76 73 ILE A C 1
ATOM 652 O O . ILE A 1 93 ? 15.840 16.304 39.578 1.00 15.69 73 ILE A O 1
ATOM 657 N N . ILE A 1 94 ? 15.750 16.941 37.431 1.00 15.95 74 ILE A N 1
ATOM 658 C CA . ILE A 1 94 ? 14.582 17.794 37.643 1.00 16.19 74 ILE A CA 1
ATOM 659 C C . ILE A 1 94 ? 13.446 16.996 38.268 1.00 15.66 74 ILE A C 1
ATOM 660 O O . ILE A 1 94 ? 12.791 17.444 39.223 1.00 15.60 74 ILE A O 1
ATOM 665 N N . ASP A 1 95 ? 13.201 15.800 37.735 1.00 16.10 75 ASP A N 1
ATOM 666 C CA . ASP A 1 95 ? 12.067 15.024 38.218 1.00 17.52 75 ASP A CA 1
ATOM 667 C C . ASP A 1 95 ? 12.253 14.642 39.683 1.00 15.07 75 ASP A C 1
ATOM 668 O O . ASP A 1 95 ? 11.308 14.686 40.476 1.00 16.79 75 ASP A O 1
ATOM 673 N N . ILE A 1 96 ? 13.451 14.167 40.020 1.00 16.72 76 ILE A N 1
ATOM 674 C CA . ILE A 1 96 ? 13.764 13.784 41.389 1.00 15.75 76 ILE A CA 1
ATOM 675 C C . ILE A 1 96 ? 13.636 14.968 42.329 1.00 15.07 76 ILE A C 1
ATOM 676 O O . ILE A 1 96 ? 13.045 14.848 43.412 1.00 15.41 76 ILE A O 1
ATOM 681 N N . ILE A 1 97 ? 14.222 16.107 41.949 1.00 14.90 77 ILE A N 1
ATOM 682 C CA . ILE A 1 97 ? 14.138 17.267 42.810 1.00 14.45 77 ILE A CA 1
ATOM 683 C C . ILE A 1 97 ? 12.683 17.637 43.038 1.00 14.92 77 ILE A C 1
ATOM 684 O O . ILE A 1 97 ? 12.262 17.883 44.172 1.00 15.75 77 ILE A O 1
ATOM 689 N N . CYS A 1 98 ? 11.892 17.718 41.970 1.00 15.68 78 CYS A N 1
ATOM 690 C CA . CYS A 1 98 ? 10.508 18.145 42.131 1.00 15.90 78 CYS A CA 1
ATOM 691 C C . CYS A 1 98 ? 9.710 17.165 42.981 1.00 16.68 78 CYS A C 1
ATOM 692 O O . CYS A 1 98 ? 8.916 17.578 43.845 1.00 16.16 78 CYS A O 1
ATOM 695 N N . GLU A 1 99 ? 9.889 15.861 42.742 1.00 15.93 79 GLU A N 1
ATOM 696 C CA . GLU A 1 99 ? 9.108 14.881 43.464 1.00 17.01 79 GLU A CA 1
ATOM 697 C C . GLU A 1 99 ? 9.448 14.875 44.943 1.00 16.77 79 GLU A C 1
ATOM 698 O O . GLU A 1 99 ? 8.570 14.628 45.768 1.00 18.79 79 GLU A O 1
ATOM 704 N N . ASN A 1 100 ? 10.703 15.101 45.287 1.00 16.20 80 ASN A N 1
ATOM 705 C CA . ASN A 1 100 ? 11.132 14.993 46.669 1.00 16.13 80 ASN A CA 1
ATOM 706 C C . ASN A 1 100 ? 11.038 16.323 47.415 1.00 14.40 80 ASN A C 1
ATOM 707 O O . ASN A 1 100 ? 10.894 16.329 48.643 1.00 15.23 80 ASN A O 1
ATOM 712 N N . ALA A 1 101 ? 11.123 17.448 46.718 1.00 13.42 81 ALA A N 1
ATOM 713 C CA . ALA A 1 101 ? 11.060 18.756 47.373 1.00 13.87 81 ALA A CA 1
ATOM 714 C C . ALA A 1 101 ? 9.620 19.228 47.561 1.00 13.44 81 ALA A C 1
ATOM 715 O O . ALA A 1 101 ? 9.361 20.050 48.447 1.00 14.24 81 ALA A O 1
ATOM 717 N N . LYS A 1 102 ? 8.697 18.744 46.743 1.00 14.81 82 LYS A N 1
ATOM 718 C CA . LYS A 1 102 ? 7.332 19.243 46.828 1.00 15.63 82 LYS A CA 1
ATOM 719 C C . LYS A 1 102 ? 6.640 18.788 48.108 1.00 16.01 82 LYS A C 1
ATOM 720 O O . LYS A 1 102 ? 6.850 17.682 48.618 1.00 18.82 82 LYS A O 1
ATOM 726 N N . THR A 1 103 ? 5.794 19.669 48.624 1.00 16.78 83 THR A N 1
ATOM 727 C CA . THR A 1 103 ? 4.966 19.374 49.779 1.00 18.42 83 THR A CA 1
ATOM 728 C C . THR A 1 103 ? 3.520 19.798 49.566 1.00 17.77 83 THR A C 1
ATOM 729 O O . THR A 1 103 ? 2.703 19.606 50.462 1.00 20.23 83 THR A O 1
ATOM 733 N N . GLY A 1 104 ? 3.197 20.378 48.416 1.00 18.15 84 GLY A N 1
ATOM 734 C CA . GLY A 1 104 ? 1.879 20.918 48.167 1.00 18.95 84 GLY A CA 1
ATOM 735 C C . GLY A 1 104 ? 1.634 22.280 48.756 1.00 17.30 84 GLY A C 1
ATOM 736 O O . GLY A 1 104 ? 0.480 22.634 49.008 1.00 20.53 84 GLY A O 1
ATOM 737 N N . ASN A 1 105 ? 2.685 23.046 49.017 1.00 16.37 85 ASN A N 1
ATOM 738 C CA . ASN A 1 105 ? 2.554 24.364 49.612 1.00 15.42 85 ASN A CA 1
ATOM 739 C C . ASN A 1 105 ? 3.401 25.375 48.865 1.00 15.25 85 ASN A C 1
ATOM 740 O O . ASN A 1 105 ? 4.536 25.095 48.483 1.00 14.56 85 ASN A O 1
ATOM 745 N N . GLN A 1 106 ? 2.843 26.572 48.663 1.00 14.34 86 GLN A N 1
ATOM 746 C CA . GLN A 1 106 ? 3.635 27.654 48.089 1.00 13.92 86 GLN A CA 1
ATOM 747 C C . GLN A 1 106 ? 4.913 27.790 48.878 1.00 13.05 86 GLN A C 1
ATOM 748 O O . GLN A 1 106 ? 4.924 27.719 50.108 1.00 13.21 86 GLN A O 1
ATOM 754 N N . GLY A 1 107 ? 6.023 27.954 48.161 1.00 12.51 87 GLY A N 1
ATOM 755 C CA . GLY A 1 107 ? 7.351 28.035 48.765 1.00 12.27 87 GLY A CA 1
ATOM 756 C C . GLY A 1 107 ? 8.194 26.804 48.576 1.00 12.73 87 GLY A C 1
ATOM 757 O O . GLY A 1 107 ? 9.327 26.777 49.064 1.00 12.59 87 GLY A O 1
ATOM 758 N N . ASP A 1 108 ? 7.672 25.793 47.887 1.00 12.08 88 ASP A N 1
ATOM 759 C CA . ASP A 1 108 ? 8.353 24.516 47.760 1.00 13.43 88 ASP A CA 1
ATOM 760 C C . ASP A 1 108 ? 9.643 24.577 46.946 1.00 11.35 88 ASP A C 1
ATOM 761 O O . ASP A 1 108 ? 10.483 23.685 47.088 1.00 13.65 88 ASP A O 1
ATOM 766 N N . GLY A 1 109 ? 9.805 25.558 46.072 1.00 11.98 89 GLY A N 1
ATOM 767 C CA . GLY A 1 109 ? 11.068 25.662 45.364 1.00 11.81 89 GLY A CA 1
ATOM 768 C C . GLY A 1 109 ? 10.979 25.953 43.892 1.00 12.54 89 GLY A C 1
ATOM 769 O O . GLY A 1 109 ? 9.900 26.062 43.293 1.00 12.57 89 GLY A O 1
ATOM 770 N N . LYS A 1 110 ? 12.161 26.144 43.319 1.00 12.00 90 LYS A N 1
ATOM 771 C CA . LYS A 1 110 ? 12.278 26.458 41.904 1.00 12.64 90 LYS A CA 1
ATOM 772 C C . LYS A 1 110 ? 13.611 25.909 41.427 1.00 12.81 90 LYS A C 1
ATOM 773 O O . LYS A 1 110 ? 14.603 25.955 42.150 1.00 13.20 90 LYS A O 1
ATOM 779 N N . VAL A 1 111 ? 13.630 25.425 40.183 1.00 12.27 91 VAL A N 1
ATOM 780 C CA . VAL A 1 111 ? 14.822 24.855 39.575 1.00 12.59 91 VAL A CA 1
ATOM 781 C C . VAL A 1 111 ? 15.190 25.692 38.361 1.00 12.11 91 VAL A C 1
ATOM 782 O O . VAL A 1 111 ? 14.326 25.998 37.537 1.00 13.11 91 VAL A O 1
ATOM 786 N N . PHE A 1 112 ? 16.461 26.032 38.253 1.00 11.63 92 PHE A N 1
ATOM 787 C CA . PHE A 1 112 ? 17.020 26.751 37.118 1.00 12.05 92 PHE A CA 1
ATOM 788 C C . PHE A 1 112 ? 18.081 25.886 36.437 1.00 12.36 92 PHE A C 1
ATOM 789 O O . PHE A 1 112 ? 18.924 25.306 37.121 1.00 14.12 92 PHE A O 1
ATOM 797 N N . ILE A 1 113 ? 18.077 25.865 35.103 1.00 12.21 93 ILE A N 1
ATOM 798 C CA . ILE A 1 113 ? 19.080 25.160 34.315 1.00 12.90 93 ILE A CA 1
ATOM 799 C C . ILE A 1 113 ? 19.947 26.205 33.619 1.00 12.18 93 ILE A C 1
ATOM 800 O O . ILE A 1 113 ? 19.439 27.029 32.850 1.00 13.44 93 ILE A O 1
ATOM 805 N N . ILE A 1 114 ? 21.253 26.153 33.874 1.00 12.16 94 ILE A N 1
ATOM 806 C CA . ILE A 1 114 ? 22.221 27.130 33.398 1.00 12.74 94 ILE A CA 1
ATOM 807 C C . ILE A 1 114 ? 23.297 26.383 32.615 1.00 12.74 94 ILE A C 1
ATOM 808 O O . ILE A 1 114 ? 23.772 25.331 33.050 1.00 13.21 94 ILE A O 1
ATOM 813 N N . PRO A 1 115 ? 23.749 26.903 31.472 1.00 13.10 95 PRO A N 1
ATOM 814 C CA . PRO A 1 115 ? 24.786 26.206 30.707 1.00 13.07 95 PRO A CA 1
ATOM 815 C C . PRO A 1 115 ? 26.137 26.226 31.411 1.00 12.84 95 PRO A C 1
ATOM 816 O O . PRO A 1 115 ? 26.525 27.214 32.034 1.00 13.07 95 PRO A O 1
ATOM 820 N N . VAL A 1 116 ? 26.872 25.130 31.266 1.00 13.23 96 VAL A N 1
ATOM 821 C CA . VAL A 1 116 ? 28.250 25.006 31.742 1.00 12.77 96 VAL A CA 1
ATOM 822 C C . VAL A 1 116 ? 29.139 24.614 30.563 1.00 14.63 96 VAL A C 1
ATOM 823 O O . VAL A 1 116 ? 28.902 23.601 29.906 1.00 16.58 96 VAL A O 1
ATOM 827 N N . GLU A 1 117 ? 30.144 25.438 30.285 1.00 13.26 97 GLU A N 1
ATOM 828 C CA . GLU A 1 117 ? 31.015 25.247 29.140 1.00 14.44 97 GLU A CA 1
ATOM 829 C C . GLU A 1 117 ? 32.218 24.371 29.412 1.00 15.22 97 GLU A C 1
ATOM 830 O O . GLU A 1 117 ? 32.761 23.768 28.470 1.00 17.25 97 GLU A O 1
ATOM 836 N N . GLU A 1 118 ? 32.655 24.292 30.666 1.00 14.12 98 GLU A N 1
ATOM 837 C CA . GLU A 1 118 ? 33.814 23.497 31.018 1.00 15.28 98 GLU A CA 1
ATOM 838 C C . GLU A 1 118 ? 33.744 23.126 32.488 1.00 14.03 98 GLU A C 1
ATOM 839 O O . GLU A 1 118 ? 33.213 23.876 33.309 1.00 13.99 98 GLU A O 1
ATOM 845 N N . VAL A 1 119 ? 34.314 21.957 32.788 1.00 14.61 99 VAL A N 1
ATOM 846 C CA . VAL A 1 119 ? 34.497 21.441 34.140 1.00 14.97 99 VAL A CA 1
ATOM 847 C C . VAL A 1 119 ? 35.921 20.941 34.281 1.00 15.33 99 VAL A C 1
ATOM 848 O O . VAL A 1 119 ? 36.416 20.221 33.407 1.00 16.56 99 VAL A O 1
ATOM 852 N N . VAL A 1 120 ? 36.557 21.233 35.406 1.00 14.48 100 VAL A N 1
ATOM 853 C CA . VAL A 1 120 ? 37.915 20.755 35.670 1.00 14.82 100 VAL A CA 1
ATOM 854 C C . VAL A 1 120 ? 37.995 20.245 37.097 1.00 14.60 100 VAL A C 1
ATOM 855 O O . VAL A 1 120 ? 37.659 20.960 38.041 1.00 14.77 100 VAL A O 1
ATOM 859 N N . ARG A 1 121 ? 38.457 19.007 37.260 1.00 15.27 101 ARG A N 1
ATOM 860 C CA . ARG A 1 121 ? 38.711 18.452 38.586 1.00 16.17 101 ARG A CA 1
ATOM 861 C C . ARG A 1 121 ? 40.078 18.926 39.064 1.00 14.81 101 ARG A C 1
ATOM 862 O O . ARG A 1 121 ? 41.084 18.762 38.365 1.00 16.64 101 ARG A O 1
ATOM 870 N N . VAL A 1 122 ? 40.110 19.558 40.231 1.00 15.33 102 VAL A N 1
ATOM 871 C CA . VAL A 1 122 ? 41.342 20.174 40.725 1.00 15.87 102 VAL A CA 1
ATOM 872 C C . VAL A 1 122 ? 42.457 19.148 40.908 1.00 16.91 102 VAL A C 1
ATOM 873 O O . VAL A 1 122 ? 43.598 19.402 40.534 1.00 17.45 102 VAL A O 1
ATOM 877 N N . ARG A 1 123 ? 42.168 18.016 41.550 1.00 15.88 103 ARG A N 1
ATOM 878 C CA . ARG A 1 123 ? 43.245 17.119 41.966 1.00 17.11 103 ARG A CA 1
ATOM 879 C C . ARG A 1 123 ? 44.055 16.617 40.784 1.00 17.20 103 ARG A C 1
ATOM 880 O O . ARG A 1 123 ? 45.287 16.494 40.878 1.00 19.86 103 ARG A O 1
ATOM 888 N N . THR A 1 124 ? 43.384 16.303 39.683 1.00 18.39 104 THR A N 1
ATOM 889 C CA . THR A 1 124 ? 43.988 15.604 38.557 1.00 19.83 104 THR A CA 1
ATOM 890 C C . THR A 1 124 ? 44.062 16.454 37.295 1.00 20.57 104 THR A C 1
ATOM 891 O O . THR A 1 124 ? 44.769 16.070 36.357 1.00 23.89 104 THR A O 1
ATOM 895 N N . LYS A 1 125 ? 43.367 17.579 37.254 1.00 19.38 105 LYS A N 1
ATOM 896 C CA . LYS A 1 125 ? 43.223 18.424 36.073 1.00 20.31 105 LYS A CA 1
ATOM 897 C C . LYS A 1 125 ? 42.467 17.702 34.949 1.00 20.47 105 LYS A C 1
ATOM 898 O O . LYS A 1 125 ? 42.495 18.136 33.801 1.00 22.49 105 LYS A O 1
ATOM 904 N N . GLU A 1 126 ? 41.738 16.627 35.248 1.00 19.50 106 GLU A N 1
ATOM 905 C CA . GLU A 1 126 ? 40.812 16.097 34.258 1.00 20.40 106 GLU A CA 1
ATOM 906 C C . GLU A 1 126 ? 39.760 17.151 33.935 1.00 19.07 106 GLU A C 1
ATOM 907 O O . GLU A 1 126 ? 39.310 17.897 34.801 1.00 19.96 106 GLU A O 1
ATOM 913 N N . ARG A 1 127 ? 39.338 17.171 32.678 1.00 19.55 107 ARG A N 1
ATOM 914 C CA . ARG A 1 127 ? 38.446 18.186 32.155 1.00 18.18 107 ARG A CA 1
ATOM 915 C C . ARG A 1 127 ? 37.308 17.566 31.367 1.00 20.54 107 ARG A C 1
ATOM 916 O O . ARG A 1 127 ? 37.449 16.499 30.762 1.00 23.09 107 ARG A O 1
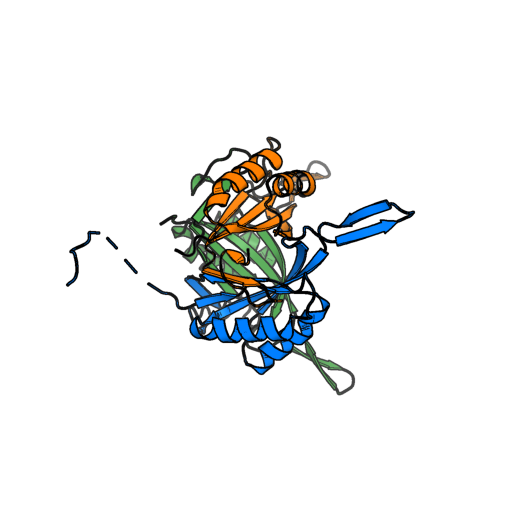ATOM 924 N N . GLY A 1 128 ? 36.191 18.262 31.356 1.00 18.46 108 GLY A N 1
ATOM 925 C CA . GLY A 1 128 ? 35.057 17.832 30.577 1.00 20.01 108 GLY A CA 1
ATOM 926 C C . GLY A 1 128 ? 34.132 16.889 31.312 1.00 17.73 108 GLY A C 1
ATOM 927 O O . GLY A 1 128 ? 34.080 16.848 32.543 1.00 17.88 108 GLY A O 1
ATOM 928 N N . ARG A 1 129 ? 33.361 16.135 30.534 1.00 19.52 109 ARG A N 1
ATOM 929 C CA . ARG A 1 129 ? 32.289 15.328 31.101 1.00 20.07 109 ARG A CA 1
ATOM 930 C C . ARG A 1 129 ? 32.835 14.280 32.047 1.00 20.51 109 ARG A C 1
ATOM 931 O O . ARG A 1 129 ? 32.189 13.958 33.050 1.00 20.60 109 ARG A O 1
ATOM 939 N N . GLY A 1 130 ? 34.067 13.834 31.814 1.00 20.65 110 GLY A N 1
ATOM 940 C CA . GLY A 1 130 ? 34.686 12.874 32.711 1.00 22.38 110 GLY A CA 1
ATOM 941 C C . GLY A 1 130 ? 35.024 13.406 34.082 1.00 20.54 110 GLY A C 1
ATOM 942 O O . GLY A 1 130 ? 35.282 12.609 34.982 1.00 22.99 110 GLY A O 1
ATOM 943 N N . ALA A 1 131 ? 35.013 14.723 34.264 1.00 19.03 111 ALA A N 1
ATOM 944 C CA . ALA A 1 131 ? 35.317 15.366 35.536 1.00 18.12 111 ALA A CA 1
ATOM 945 C C . ALA A 1 131 ? 34.069 15.671 36.357 1.00 17.26 111 ALA A C 1
ATOM 946 O O . ALA A 1 131 ? 34.191 16.193 37.474 1.00 17.39 111 ALA A O 1
ATOM 948 N N . ILE A 1 132 ? 32.876 15.389 35.830 1.00 17.61 112 ILE A N 1
ATOM 949 C CA . ILE A 1 132 ? 31.620 15.721 36.498 1.00 18.18 112 ILE A CA 1
ATOM 950 C C . ILE A 1 132 ? 31.458 14.858 37.746 1.00 19.67 112 ILE A C 1
ATOM 951 O O . ILE A 1 132 ? 31.653 13.626 37.715 1.00 21.79 112 ILE A O 1
ATOM 957 N N . GLY B 1 18 ? 16.083 31.350 21.384 1.00 43.72 -2 GLY B N 1
ATOM 958 C CA . GLY B 1 18 ? 16.520 31.551 22.795 1.00 40.00 -2 GLY B CA 1
ATOM 959 C C . GLY B 1 18 ? 15.421 31.333 23.807 1.00 33.87 -2 GLY B C 1
ATOM 960 O O . GLY B 1 18 ? 14.233 31.375 23.494 1.00 35.27 -2 GLY B O 1
ATOM 961 N N . SER B 1 19 ? 15.823 31.116 25.055 1.00 27.49 -1 SER B N 1
ATOM 962 C CA . SER B 1 19 ? 14.846 30.849 26.099 1.00 22.30 -1 SER B CA 1
ATOM 963 C C . SER B 1 19 ? 14.113 32.113 26.508 1.00 18.13 -1 SER B C 1
ATOM 964 O O . SER B 1 19 ? 13.017 32.045 27.088 1.00 20.28 -1 SER B O 1
ATOM 967 N N . HIS B 1 20 ? 14.717 33.272 26.262 1.00 18.54 0 HIS B N 1
ATOM 968 C CA . HIS B 1 20 ? 14.172 34.533 26.723 1.00 17.14 0 HIS B CA 1
ATOM 969 C C . HIS B 1 20 ? 14.003 34.562 28.241 1.00 16.60 0 HIS B C 1
ATOM 970 O O . HIS B 1 20 ? 13.081 35.192 28.747 1.00 15.11 0 HIS B O 1
ATOM 977 N N . MET B 1 21 ? 14.961 33.951 28.948 1.00 14.28 1 MET B N 1
ATOM 978 C CA . MET B 1 21 ? 15.055 33.953 30.407 1.00 13.78 1 MET B CA 1
ATOM 979 C C . MET B 1 21 ? 16.521 34.173 30.771 1.00 12.75 1 MET B C 1
ATOM 980 O O . MET B 1 21 ? 17.414 33.646 30.091 1.00 13.92 1 MET B O 1
ATOM 985 N N . LYS B 1 22 ? 16.776 34.928 31.843 1.00 12.98 2 LYS B N 1
ATOM 986 C CA . LYS B 1 22 ? 18.128 35.276 32.260 1.00 11.54 2 LYS B CA 1
ATOM 987 C C . LYS B 1 22 ? 18.177 35.276 33.781 1.00 11.51 2 LYS B C 1
ATOM 988 O O . LYS B 1 22 ? 17.151 35.409 34.447 1.00 12.88 2 LYS B O 1
ATOM 994 N N . LYS B 1 23 ? 19.375 35.134 34.292 1.00 11.40 3 LYS B N 1
ATOM 995 C CA . LYS B 1 23 ? 19.682 35.307 35.695 1.00 11.59 3 LYS B CA 1
ATOM 996 C C . LYS B 1 23 ? 20.431 36.612 35.864 1.00 11.50 3 LYS B C 1
ATOM 997 O O . LYS B 1 23 ? 21.497 36.816 35.256 1.00 11.96 3 LYS B O 1
ATOM 1003 N N . VAL B 1 24 ? 19.887 37.475 36.710 1.00 11.78 4 VAL B N 1
ATOM 1004 C CA . VAL B 1 24 ? 20.547 38.688 37.157 1.00 12.46 4 VAL B CA 1
ATOM 1005 C C . VAL B 1 24 ? 21.203 38.356 38.490 1.00 11.69 4 VAL B C 1
ATOM 1006 O O . VAL B 1 24 ? 20.513 38.021 39.459 1.00 13.16 4 VAL B O 1
ATOM 1010 N N . GLU B 1 25 ? 22.525 38.377 38.539 1.00 11.41 5 GLU B N 1
ATOM 1011 C CA . GLU B 1 25 ? 23.302 38.099 39.747 1.00 12.05 5 GLU B CA 1
ATOM 1012 C C . GLU B 1 25 ? 24.017 39.391 40.084 1.00 12.40 5 GLU B C 1
ATOM 1013 O O . GLU B 1 25 ? 24.916 39.789 39.347 1.00 13.32 5 GLU B O 1
ATOM 1019 N N . ALA B 1 26 ? 23.622 40.067 41.167 1.00 10.51 6 ALA B N 1
ATOM 1020 C CA . ALA B 1 26 ? 24.231 41.337 41.553 1.00 11.27 6 ALA B CA 1
ATOM 1021 C C . ALA B 1 26 ? 24.837 41.233 42.945 1.00 10.10 6 ALA B C 1
ATOM 1022 O O . ALA B 1 26 ? 24.252 40.633 43.845 1.00 10.99 6 ALA B O 1
ATOM 1024 N N . ILE B 1 27 ? 25.986 41.872 43.119 1.00 9.76 7 ILE B N 1
ATOM 1025 C CA . ILE B 1 27 ? 26.636 42.003 44.422 1.00 9.75 7 ILE B CA 1
ATOM 1026 C C . ILE B 1 27 ? 26.515 43.456 44.814 1.00 9.77 7 ILE B C 1
ATOM 1027 O O . ILE B 1 27 ? 26.859 44.330 44.020 1.00 11.97 7 ILE B O 1
ATOM 1032 N N . ILE B 1 28 ? 25.995 43.713 46.026 1.00 10.49 8 ILE B N 1
ATOM 1033 C CA . ILE B 1 28 ? 25.693 45.051 46.517 1.00 11.27 8 ILE B CA 1
ATOM 1034 C C . ILE B 1 28 ? 26.156 45.156 47.968 1.00 10.63 8 ILE B C 1
ATOM 1035 O O . ILE B 1 28 ? 26.509 44.156 48.628 1.00 10.59 8 ILE B O 1
ATOM 1040 N N . ARG B 1 29 ? 26.175 46.396 48.457 1.00 10.86 9 ARG B N 1
ATOM 1041 C CA . ARG B 1 29 ? 26.489 46.617 49.868 1.00 10.66 9 ARG B CA 1
ATOM 1042 C C . ARG B 1 29 ? 25.372 46.083 50.763 1.00 10.73 9 ARG B C 1
ATOM 1043 O O . ARG B 1 29 ? 24.197 46.232 50.449 1.00 11.76 9 ARG B O 1
ATOM 1051 N N . PRO B 1 30 ? 25.711 45.511 51.925 1.00 11.35 10 PRO B N 1
ATOM 1052 C CA . PRO B 1 30 ? 24.666 45.045 52.835 1.00 12.59 10 PRO B CA 1
ATOM 1053 C C . PRO B 1 30 ? 23.671 46.141 53.178 1.00 14.07 10 PRO B C 1
ATOM 1054 O O . PRO B 1 30 ? 22.467 45.893 53.277 1.00 14.90 10 PRO B O 1
ATOM 1058 N N . GLU B 1 31 ? 24.175 47.362 53.356 1.00 13.21 11 GLU B N 1
ATOM 1059 C CA . GLU B 1 31 ? 23.311 48.495 53.792 1.00 15.68 11 GLU B CA 1
ATOM 1060 C C . GLU B 1 31 ? 22.423 49.037 52.660 1.00 14.74 11 GLU B C 1
ATOM 1061 O O . GLU B 1 31 ? 21.670 49.981 52.924 1.00 15.48 11 GLU B O 1
ATOM 1067 N N . ARG B 1 32 ? 22.555 48.515 51.439 1.00 12.71 12 ARG B N 1
ATOM 1068 C CA . ARG B 1 32 ? 21.654 48.875 50.365 1.00 12.67 12 ARG B CA 1
ATOM 1069 C C . ARG B 1 32 ? 20.655 47.782 50.012 1.00 11.93 12 ARG B C 1
ATOM 1070 O O . ARG B 1 32 ? 19.777 48.017 49.194 1.00 13.12 12 ARG B O 1
ATOM 1078 N N . LEU B 1 33 ? 20.695 46.632 50.684 1.00 12.45 13 LEU B N 1
ATOM 1079 C CA . LEU B 1 33 ? 19.773 45.552 50.350 1.00 13.20 13 LEU B CA 1
ATOM 1080 C C . LEU B 1 33 ? 18.317 45.974 50.447 1.00 12.87 13 LEU B C 1
ATOM 1081 O O . LEU B 1 33 ? 17.530 45.717 49.531 1.00 13.33 13 LEU B O 1
ATOM 1086 N N . ASP B 1 34 ? 17.909 46.543 51.580 1.00 13.48 14 ASP B N 1
ATOM 1087 C CA . ASP B 1 34 ? 16.483 46.798 51.756 1.00 14.36 14 ASP B CA 1
ATOM 1088 C C . ASP B 1 34 ? 15.991 47.815 50.729 1.00 14.06 14 ASP B C 1
ATOM 1089 O O . ASP B 1 34 ? 14.907 47.668 50.177 1.00 15.19 14 ASP B O 1
ATOM 1094 N N . ILE B 1 35 ? 16.809 48.831 50.429 1.00 13.03 15 ILE B N 1
ATOM 1095 C CA . ILE B 1 35 ? 16.432 49.830 49.429 1.00 14.57 15 ILE B CA 1
ATOM 1096 C C . ILE B 1 35 ? 16.264 49.176 48.065 1.00 13.52 15 ILE B C 1
ATOM 1097 O O . ILE B 1 35 ? 15.273 49.402 47.357 1.00 14.65 15 ILE B O 1
ATOM 1102 N N . VAL B 1 36 ? 17.261 48.393 47.658 1.00 12.09 16 VAL B N 1
ATOM 1103 C CA . VAL B 1 36 ? 17.212 47.719 46.359 1.00 13.05 16 VAL B CA 1
ATOM 1104 C C . VAL B 1 36 ? 16.006 46.797 46.279 1.00 13.62 16 VAL B C 1
ATOM 1105 O O . VAL B 1 36 ? 15.261 46.809 45.301 1.00 13.86 16 VAL B O 1
ATOM 1109 N N . LYS B 1 37 ? 15.805 45.960 47.311 1.00 13.48 17 LYS B N 1
ATOM 1110 C CA . LYS B 1 37 ? 14.724 44.977 47.306 1.00 14.71 17 LYS B CA 1
ATOM 1111 C C . LYS B 1 37 ? 13.368 45.657 47.236 1.00 15.67 17 LYS B C 1
ATOM 1112 O O . LYS B 1 37 ? 12.472 45.204 46.515 1.00 16.51 17 LYS B O 1
ATOM 1118 N N A ASN B 1 38 ? 13.209 46.768 47.946 0.54 16.19 18 ASN B N 1
ATOM 1119 N N B ASN B 1 38 ? 13.225 46.768 47.960 0.46 16.64 18 ASN B N 1
ATOM 1120 C CA A ASN B 1 38 ? 11.928 47.457 47.910 0.54 18.18 18 ASN B CA 1
ATOM 1121 C CA B ASN B 1 38 ? 11.935 47.508 47.972 0.46 18.87 18 ASN B CA 1
ATOM 1122 C C A ASN B 1 38 ? 11.658 48.055 46.545 0.54 16.09 18 ASN B C 1
ATOM 1123 C C B ASN B 1 38 ? 11.654 48.072 46.575 0.46 16.95 18 ASN B C 1
ATOM 1124 O O A ASN B 1 38 ? 10.525 47.996 46.058 0.54 16.80 18 ASN B O 1
ATOM 1125 O O B ASN B 1 38 ? 10.512 47.952 46.110 0.46 17.11 18 ASN B O 1
ATOM 1134 N N . SER B 1 39 ? 12.677 48.616 45.913 1.00 16.65 19 SER B N 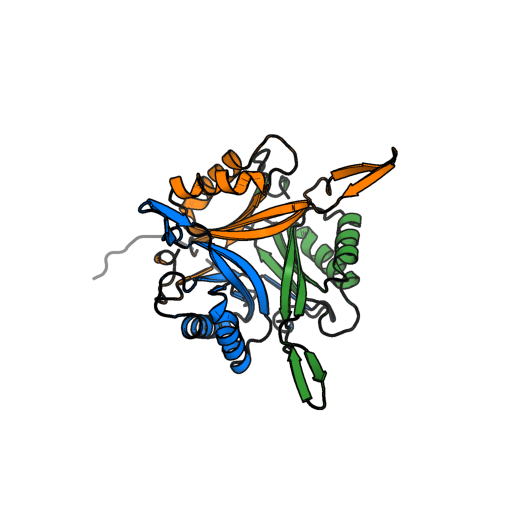1
ATOM 1135 C CA . SER B 1 39 ? 12.485 49.175 44.583 1.00 16.25 19 SER B CA 1
ATOM 1136 C C . SER B 1 39 ? 12.186 48.092 43.561 1.00 16.03 19 SER B C 1
ATOM 1137 O O . SER B 1 39 ? 11.323 48.276 42.691 1.00 17.16 19 SER B O 1
ATOM 1140 N N . LEU B 1 40 ? 12.841 46.943 43.672 1.00 14.18 20 LEU B N 1
ATOM 1141 C CA . LEU B 1 40 ? 12.520 45.834 42.770 1.00 14.15 20 LEU B CA 1
ATOM 1142 C C . LEU B 1 40 ? 11.088 45.366 42.974 1.00 16.16 20 LEU B C 1
ATOM 1143 O O . LEU B 1 40 ? 10.344 45.167 42.010 1.00 16.34 20 LEU B O 1
ATOM 1148 N N . THR B 1 41 ? 10.678 45.206 44.241 1.00 16.41 21 THR B N 1
ATOM 1149 C CA . THR B 1 41 ? 9.317 44.794 44.565 1.00 18.83 21 THR B CA 1
ATOM 1150 C C . THR B 1 41 ? 8.317 45.763 43.989 1.00 19.61 21 THR B C 1
ATOM 1151 O O . THR B 1 41 ? 7.283 45.359 43.445 1.00 19.58 21 THR B O 1
ATOM 1155 N N . ASP B 1 42 ? 8.578 47.054 44.139 1.00 20.11 22 ASP B N 1
ATOM 1156 C CA . ASP B 1 42 ? 7.629 48.037 43.663 1.00 21.78 22 ASP B CA 1
ATOM 1157 C C . ASP B 1 42 ? 7.444 47.939 42.155 1.00 19.09 22 ASP B C 1
ATOM 1158 O O . ASP B 1 42 ? 6.371 48.258 41.646 1.00 22.32 22 ASP B O 1
ATOM 1163 N N . ALA B 1 43 ? 8.480 47.541 41.416 1.00 17.71 23 ALA B N 1
ATOM 1164 C CA . ALA B 1 43 ? 8.400 47.361 39.961 1.00 19.13 23 ALA B CA 1
ATOM 1165 C C . ALA B 1 43 ? 7.845 45.993 39.563 1.00 17.38 23 ALA B C 1
ATOM 1166 O O . ALA B 1 43 ? 7.712 45.715 38.362 1.00 20.13 23 ALA B O 1
ATOM 1168 N N . GLY B 1 44 ? 7.519 45.142 40.531 1.00 17.40 24 GLY B N 1
ATOM 1169 C CA . GLY B 1 44 ? 6.930 43.846 40.265 1.00 18.59 24 GLY B CA 1
ATOM 1170 C C . GLY B 1 44 ? 7.929 42.727 40.084 1.00 16.07 24 GLY B C 1
ATOM 1171 O O . GLY B 1 44 ? 7.527 41.619 39.705 1.00 17.85 24 GLY B O 1
ATOM 1172 N N . TYR B 1 45 ? 9.191 42.936 40.426 1.00 13.67 25 TYR B N 1
ATOM 1173 C CA . TYR B 1 45 ? 10.238 41.909 40.288 1.00 13.59 25 TYR B CA 1
ATOM 1174 C C . TYR B 1 45 ? 10.505 41.336 41.671 1.00 13.57 25 TYR B C 1
ATOM 1175 O O . TYR B 1 45 ? 11.335 41.830 42.414 1.00 15.35 25 TYR B O 1
ATOM 1184 N N . VAL B 1 46 ? 9.770 40.286 42.007 1.00 13.38 26 VAL B N 1
ATOM 1185 C CA . VAL B 1 46 ? 9.685 39.810 43.376 1.00 12.69 26 VAL B CA 1
ATOM 1186 C C . VAL B 1 46 ? 10.513 38.560 43.625 1.00 11.92 26 VAL B C 1
ATOM 1187 O O . VAL B 1 46 ? 11.255 38.488 44.597 1.00 12.65 26 VAL B O 1
ATOM 1191 N N . GLY B 1 47 ? 10.421 37.554 42.763 1.00 11.17 27 GLY B N 1
ATOM 1192 C CA . GLY B 1 47 ? 11.178 36.328 43.002 1.00 11.82 27 GLY B CA 1
ATOM 1193 C C . GLY B 1 47 ? 12.661 36.586 43.018 1.00 10.32 27 GLY B C 1
ATOM 1194 O O . GLY B 1 47 ? 13.217 37.166 42.084 1.00 11.37 27 GLY B O 1
ATOM 1195 N N . MET B 1 48 ? 13.325 36.178 44.095 1.00 10.67 28 MET B N 1
ATOM 1196 C CA . MET B 1 48 ? 14.696 36.562 44.354 1.00 10.21 28 MET B CA 1
ATOM 1197 C C . MET B 1 48 ? 15.294 35.674 45.428 1.00 9.40 28 MET B C 1
ATOM 1198 O O . MET B 1 48 ? 14.618 35.320 46.386 1.00 10.83 28 MET B O 1
ATOM 1203 N N . THR B 1 49 ? 16.584 35.397 45.286 1.00 9.76 29 THR B N 1
ATOM 1204 C CA . THR B 1 49 ? 17.358 34.614 46.237 1.00 10.40 29 THR B CA 1
ATOM 1205 C C . THR B 1 49 ? 18.529 35.454 46.696 1.00 10.07 29 THR B C 1
ATOM 1206 O O . THR B 1 49 ? 19.230 36.030 45.862 1.00 11.23 29 THR B O 1
ATOM 1210 N N . VAL B 1 50 ? 18.748 35.500 48.013 1.00 10.48 30 VAL B N 1
ATOM 1211 C CA . VAL B 1 50 ? 19.705 36.405 48.649 1.00 11.22 30 VAL B CA 1
ATOM 1212 C C . VAL B 1 50 ? 20.719 35.582 49.426 1.00 10.98 30 VAL B C 1
ATOM 1213 O O . VAL B 1 50 ? 20.345 34.681 50.171 1.00 10.96 30 VAL B O 1
ATOM 1217 N N . SER B 1 51 ? 21.997 35.882 49.225 1.00 11.46 31 SER B N 1
ATOM 1218 C CA . SER B 1 51 ? 23.078 35.183 49.887 1.00 12.60 31 SER B CA 1
ATOM 1219 C C . SER B 1 51 ? 24.019 36.188 50.528 1.00 11.46 31 SER B C 1
ATOM 1220 O O . SER B 1 51 ? 24.281 37.266 49.992 1.00 12.47 31 SER B O 1
ATOM 1223 N N . GLU B 1 52 ? 24.607 35.791 51.642 1.00 11.66 32 GLU B N 1
ATOM 1224 C CA . GLU B 1 52 ? 25.655 36.536 52.290 1.00 12.15 32 GLU B CA 1
ATOM 1225 C C . GLU B 1 52 ? 26.991 36.059 51.741 1.00 12.73 32 GLU B C 1
ATOM 1226 O O . GLU B 1 52 ? 27.253 34.848 51.717 1.00 16.29 32 GLU B O 1
ATOM 1232 N N . VAL B 1 53 ? 27.815 36.976 51.310 1.00 11.28 33 VAL B N 1
ATOM 1233 C CA . VAL B 1 53 ? 29.086 36.649 50.682 1.00 11.07 33 VAL B CA 1
ATOM 1234 C C . VAL B 1 53 ? 30.150 37.617 51.184 1.00 10.91 33 VAL B C 1
ATOM 1235 O O . VAL B 1 53 ? 29.852 38.564 51.911 1.00 11.05 33 VAL B O 1
ATOM 1239 N N . LYS B 1 54 ? 31.392 37.403 50.744 1.00 10.40 34 LYS B N 1
ATOM 1240 C CA . LYS B 1 54 ? 32.446 38.372 50.938 1.00 11.00 34 LYS B CA 1
ATOM 1241 C C . LYS B 1 54 ? 33.073 38.615 49.569 1.00 12.59 34 LYS B C 1
ATOM 1242 O O . LYS B 1 54 ? 32.986 37.774 48.678 1.00 14.97 34 LYS B O 1
ATOM 1248 N N . GLY B 1 55 ? 33.699 39.770 49.378 1.00 11.00 35 GLY B N 1
ATOM 1249 C CA . GLY B 1 55 ? 34.244 40.043 48.060 1.00 11.85 35 GLY B CA 1
ATOM 1250 C C . GLY B 1 55 ? 35.237 41.161 48.090 1.00 11.89 35 GLY B C 1
ATOM 1251 O O . GLY B 1 55 ? 35.375 41.895 49.062 1.00 12.06 35 GLY B O 1
ATOM 1252 N N . ARG B 1 56 ? 35.833 41.334 46.921 1.00 12.22 36 ARG B N 1
ATOM 1253 C CA . ARG B 1 56 ? 36.640 42.532 46.621 1.00 12.96 36 ARG B CA 1
ATOM 1254 C C . ARG B 1 56 ? 36.523 42.754 45.115 1.00 12.29 36 ARG B C 1
ATOM 1255 O O . ARG B 1 56 ? 36.294 41.794 44.368 1.00 12.23 36 ARG B O 1
ATOM 1263 N N . GLY B 1 57 ? 36.553 44.016 44.733 1.00 12.63 37 GLY B N 1
ATOM 1264 C CA . GLY B 1 57 ? 36.578 44.423 43.349 1.00 13.18 37 GLY B CA 1
ATOM 1265 C C . GLY B 1 57 ? 37.981 44.692 42.884 1.00 13.80 37 GLY B C 1
ATOM 1266 O O . GLY B 1 57 ? 38.954 44.108 43.380 1.00 14.60 37 GLY B O 1
ATOM 1267 N N . ILE B 1 58 ? 38.094 45.599 41.905 1.00 13.33 38 ILE B N 1
ATOM 1268 C CA . ILE B 1 58 ? 39.368 45.787 41.249 1.00 15.75 38 ILE B CA 1
ATOM 1269 C C . ILE B 1 58 ? 40.401 46.437 42.152 1.00 15.66 38 ILE B C 1
ATOM 1270 O O . ILE B 1 58 ? 41.599 46.321 41.880 1.00 17.62 38 ILE B O 1
ATOM 1275 N N . GLN B 1 59 ? 39.981 47.136 43.216 1.00 14.86 39 GLN B N 1
ATOM 1276 C CA . GLN B 1 59 ? 40.952 47.759 44.100 1.00 16.39 39 GLN B CA 1
ATOM 1277 C C . GLN B 1 59 ? 41.532 46.798 45.130 1.00 17.60 39 GLN B C 1
ATOM 1278 O O . GLN B 1 59 ? 42.495 47.167 45.809 1.00 18.31 39 GLN B O 1
ATOM 1284 N N . GLY B 1 60 ? 41.015 45.569 45.242 1.00 15.16 40 GLY B N 1
ATOM 1285 C CA . GLY B 1 60 ? 41.619 44.550 46.087 1.00 16.05 40 GLY B CA 1
ATOM 1286 C C . GLY B 1 60 ? 41.385 44.723 47.569 1.00 14.67 40 GLY B C 1
ATOM 1287 O O . GLY B 1 60 ? 42.156 44.205 48.380 1.00 17.37 40 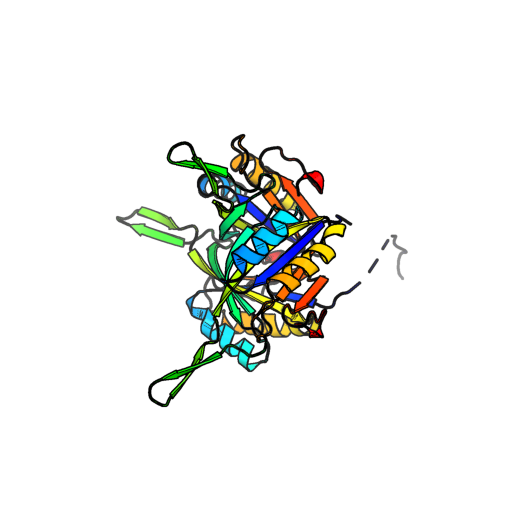GLY B O 1
ATOM 1288 N N . GLY B 1 61 ? 40.331 45.433 47.934 1.00 14.79 41 GLY B N 1
ATOM 1289 C CA . GLY B 1 61 ? 39.966 45.601 49.319 1.00 15.77 41 GLY B CA 1
ATOM 1290 C C . GLY B 1 61 ? 40.269 46.999 49.780 1.00 15.32 41 GLY B C 1
ATOM 1291 O O . GLY B 1 61 ? 40.335 47.948 48.989 1.00 17.63 41 GLY B O 1
ATOM 1292 N N . ILE B 1 62 ? 40.478 47.112 51.098 1.00 15.44 42 ILE B N 1
ATOM 1293 C CA . ILE B 1 62 ? 40.699 48.377 51.781 1.00 16.59 42 ILE B CA 1
ATOM 1294 C C . ILE B 1 62 ? 41.945 48.275 52.653 1.00 18.12 42 ILE B C 1
ATOM 1295 O O . ILE B 1 62 ? 42.463 47.187 52.906 1.00 19.06 42 ILE B O 1
ATOM 1300 N N . VAL B 1 63 ? 42.397 49.424 53.137 1.00 19.64 43 VAL B N 1
ATOM 1301 C CA . VAL B 1 63 ? 43.520 49.520 54.055 1.00 20.63 43 VAL B CA 1
ATOM 1302 C C . VAL B 1 63 ? 43.001 50.016 55.394 1.00 20.27 43 VAL B C 1
ATOM 1303 O O . VAL B 1 63 ? 42.280 51.022 55.453 1.00 23.08 43 VAL B O 1
ATOM 1307 N N . GLU B 1 64 ? 43.354 49.306 56.459 1.00 18.22 44 GLU B N 1
ATOM 1308 C CA . GLU B 1 64 ? 43.026 49.685 57.823 1.00 17.91 44 GLU B CA 1
ATOM 1309 C C . GLU B 1 64 ? 44.323 50.009 58.550 1.00 20.85 44 GLU B C 1
ATOM 1310 O O . GLU B 1 64 ? 45.341 49.347 58.337 1.00 25.01 44 GLU B O 1
ATOM 1316 N N . ARG B 1 65 ? 44.288 51.015 59.408 1.00 21.78 45 ARG B N 1
ATOM 1317 C CA . ARG B 1 65 ? 45.480 51.472 60.106 1.00 22.87 45 ARG B CA 1
ATOM 1318 C C . ARG B 1 65 ? 45.465 51.046 61.570 1.00 23.82 45 ARG B C 1
ATOM 1319 O O . ARG B 1 65 ? 44.415 51.044 62.216 1.00 24.87 45 ARG B O 1
ATOM 1327 N N . TYR B 1 66 ? 46.642 50.692 62.075 1.00 22.86 46 TYR B N 1
ATOM 1328 C CA . TYR B 1 66 ? 46.821 50.316 63.475 1.00 25.75 46 TYR B CA 1
ATOM 1329 C C . TYR B 1 66 ? 48.224 50.724 63.883 1.00 31.08 46 TYR B C 1
ATOM 1330 O O . TYR B 1 66 ? 49.202 50.273 63.277 1.00 30.42 46 TYR B O 1
ATOM 1339 N N . ARG B 1 67 ? 48.330 51.560 64.910 1.00 33.83 47 ARG B N 1
ATOM 1340 C CA . ARG B 1 67 ? 49.627 52.056 65.382 1.00 40.18 47 ARG B CA 1
ATOM 1341 C C . ARG B 1 67 ? 50.457 52.646 64.244 1.00 43.15 47 ARG B C 1
ATOM 1342 O O . ARG B 1 67 ? 51.662 52.403 64.120 1.00 43.49 47 ARG B O 1
ATOM 1350 N N . GLY B 1 68 ? 49.808 53.426 63.392 1.00 45.66 48 GLY B N 1
ATOM 1351 C CA . GLY B 1 68 ? 50.515 54.015 62.280 1.00 48.28 48 GLY B CA 1
ATOM 1352 C C . GLY B 1 68 ? 50.948 53.047 61.199 1.00 48.53 48 GLY B C 1
ATOM 1353 O O . GLY B 1 68 ? 51.609 53.479 60.241 1.00 52.34 48 GLY B O 1
ATOM 1354 N N . ARG B 1 69 ? 50.611 51.762 61.310 1.00 41.49 49 ARG B N 1
ATOM 1355 C CA . ARG B 1 69 ? 50.896 50.780 60.272 1.00 40.50 49 ARG B CA 1
ATOM 1356 C C . ARG B 1 69 ? 49.633 50.506 59.458 1.00 35.52 49 ARG B C 1
ATOM 1357 O O . ARG B 1 69 ? 48.521 50.709 59.934 1.00 35.22 49 ARG B O 1
ATOM 1365 N N . GLU B 1 70 ? 49.824 50.096 58.208 1.00 35.65 50 GLU B N 1
ATOM 1366 C CA . GLU B 1 70 ? 48.723 49.793 57.298 1.00 33.97 50 GLU B CA 1
ATOM 1367 C C . GLU B 1 70 ? 48.598 48.285 57.110 1.00 30.38 50 GLU B C 1
ATOM 1368 O O . GLU B 1 70 ? 49.604 47.575 57.008 1.00 34.38 50 GLU B O 1
ATOM 1374 N N . TYR B 1 71 ? 47.356 47.802 57.091 1.00 25.97 51 TYR B N 1
ATOM 1375 C CA . TYR B 1 71 ? 47.029 46.397 56.905 1.00 23.96 51 TYR B CA 1
ATOM 1376 C C . TYR B 1 71 ? 45.954 46.292 55.844 1.00 22.00 51 TYR B C 1
ATOM 1377 O O . TYR B 1 71 ? 44.952 47.008 55.906 1.00 22.02 51 TYR B O 1
ATOM 1386 N N . THR B 1 72 ? 46.107 45.348 54.933 1.00 22.25 52 THR B N 1
ATOM 1387 C CA . THR B 1 72 ? 45.120 45.165 53.880 1.00 24.10 52 THR B CA 1
ATOM 1388 C C . THR B 1 72 ? 44.035 44.191 54.305 1.00 20.87 52 THR B C 1
ATOM 1389 O O . THR B 1 72 ? 44.297 43.190 54.979 1.00 25.24 52 THR B O 1
ATOM 1393 N N . VAL B 1 73 ? 42.811 44.600 54.082 1.00 16.18 53 VAL B N 1
ATOM 1394 C CA . VAL B 1 73 ? 41.628 43.787 54.311 1.00 14.83 53 VAL B CA 1
ATOM 1395 C C . VAL B 1 73 ? 41.072 43.499 52.926 1.00 13.36 53 VAL B C 1
ATOM 1396 O O . VAL B 1 73 ? 40.518 44.389 52.265 1.00 15.17 53 VAL B O 1
ATOM 1400 N N . ASP B 1 74 ? 41.255 42.274 52.449 1.00 13.74 54 ASP B N 1
ATOM 1401 C CA . ASP B 1 74 ? 41.059 41.990 51.031 1.00 13.21 54 ASP B CA 1
ATOM 1402 C C . ASP B 1 74 ? 39.763 41.259 50.717 1.00 13.19 54 ASP B C 1
ATOM 1403 O O . ASP B 1 74 ? 39.535 40.904 49.553 1.00 14.32 54 ASP B O 1
ATOM 1408 N N . LEU B 1 75 ? 38.884 41.074 51.697 1.00 13.05 55 LEU B N 1
ATOM 1409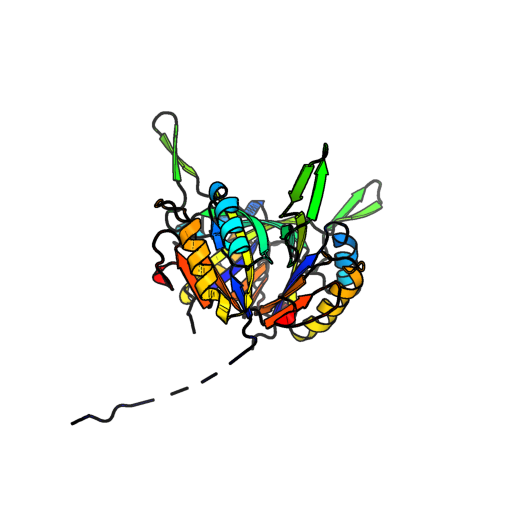 C CA . LEU B 1 75 ? 37.522 40.605 51.495 1.00 13.26 55 LEU B CA 1
ATOM 1410 C C . LEU B 1 75 ? 36.634 41.365 52.459 1.00 13.25 55 LEU B C 1
ATOM 1411 O O . LEU B 1 75 ? 36.939 41.421 53.653 1.00 16.36 55 LEU B O 1
ATOM 1416 N N . LEU B 1 76 ? 35.510 41.873 51.959 1.00 11.55 56 LEU B N 1
ATOM 1417 C CA . LEU B 1 76 ? 34.548 42.603 52.755 1.00 12.43 56 LEU B CA 1
ATOM 1418 C C . LEU B 1 76 ? 33.161 41.989 52.636 1.00 11.21 56 LEU B C 1
ATOM 1419 O O . LEU B 1 76 ? 32.829 41.394 51.611 1.00 11.61 56 LEU B O 1
ATOM 1424 N N . PRO B 1 77 ? 32.322 42.128 53.663 1.00 11.76 57 PRO B N 1
ATOM 1425 C CA . PRO B 1 77 ? 30.944 41.618 53.562 1.00 11.44 57 PRO B CA 1
ATOM 1426 C C . PRO B 1 77 ? 30.175 42.280 52.431 1.00 11.43 57 PRO B C 1
ATOM 1427 O O . PRO B 1 77 ? 30.210 43.504 52.269 1.00 12.35 57 PRO B O 1
ATOM 1431 N N . LYS B 1 78 ? 29.476 41.462 51.664 1.00 10.80 58 LYS B N 1
ATOM 1432 C CA . LYS B 1 78 ? 28.594 41.933 50.601 1.00 10.27 58 LYS B CA 1
ATOM 1433 C C . LYS B 1 78 ? 27.331 41.075 50.613 1.00 9.90 58 LYS B C 1
ATOM 1434 O O . LYS B 1 78 ? 27.264 40.035 51.245 1.00 10.70 58 LYS B O 1
ATOM 1440 N N . ILE B 1 79 ? 26.345 41.491 49.836 1.00 10.63 59 ILE B N 1
ATOM 1441 C CA . ILE B 1 79 ? 25.123 40.731 49.626 1.00 11.19 59 ILE B CA 1
ATOM 1442 C C . ILE B 1 79 ? 25.023 40.383 48.146 1.00 10.06 59 ILE B C 1
ATOM 1443 O O . ILE B 1 79 ? 25.205 41.261 47.306 1.00 11.35 59 ILE B O 1
ATOM 1448 N N . LYS B 1 80 ? 24.717 39.129 47.854 1.00 9.79 60 LYS B N 1
ATOM 1449 C CA . LYS B 1 80 ? 24.379 38.688 46.522 1.00 10.04 60 LYS B CA 1
ATOM 1450 C C . LYS B 1 80 ? 22.869 38.560 46.401 1.00 10.05 60 LYS B C 1
ATOM 1451 O O . LYS B 1 80 ? 22.223 37.927 47.237 1.00 11.60 60 LYS B O 1
ATOM 1457 N N . ILE B 1 81 ? 22.315 39.166 45.363 1.00 10.63 61 ILE B N 1
ATOM 1458 C CA . ILE B 1 81 ? 20.933 38.953 44.988 1.00 10.99 61 ILE B CA 1
ATOM 1459 C C . ILE B 1 81 ? 20.904 38.279 43.624 1.00 10.48 61 ILE B C 1
ATOM 1460 O O . ILE B 1 81 ? 21.673 38.633 42.736 1.00 11.87 61 ILE B O 1
ATOM 1465 N N . GLU B 1 82 ? 20.046 37.275 43.485 1.00 10.15 62 GLU B N 1
ATOM 1466 C CA . GLU B 1 82 ? 19.813 36.602 42.220 1.00 10.59 62 GLU B CA 1
ATOM 1467 C C . GLU B 1 82 ? 18.346 36.663 41.877 1.00 9.48 62 GLU B C 1
ATOM 1468 O O . GLU B 1 82 ? 17.507 36.225 42.668 1.00 10.90 62 GLU B O 1
ATOM 1474 N N . LEU B 1 83 ? 18.049 37.198 40.697 1.00 10.60 63 LEU B N 1
ATOM 1475 C CA . LEU B 1 83 ? 16.688 37.187 40.170 1.00 11.15 63 LEU B CA 1
ATOM 1476 C C . LEU B 1 83 ? 16.731 36.491 38.828 1.00 10.51 63 LEU B C 1
ATOM 1477 O O . LEU B 1 83 ? 17.409 36.960 37.908 1.00 11.42 63 LEU B O 1
ATOM 1482 N N . VAL B 1 84 ? 15.986 35.400 38.697 1.00 10.45 64 VAL B N 1
ATOM 1483 C CA . VAL B 1 84 ? 15.758 34.806 37.388 1.00 10.78 64 VAL B CA 1
ATOM 1484 C C . VAL B 1 84 ? 14.511 35.462 36.823 1.00 10.46 64 VAL B C 1
ATOM 1485 O O . VAL B 1 84 ? 13.491 35.541 37.511 1.00 12.00 64 VAL B O 1
ATOM 1489 N N . VAL B 1 85 ? 14.620 35.983 35.605 1.00 10.80 65 VAL B N 1
ATOM 1490 C CA . VAL B 1 85 ? 13.661 36.923 35.058 1.00 11.21 65 VAL B CA 1
ATOM 1491 C C . VAL B 1 85 ? 13.421 36.644 33.582 1.00 12.23 65 VAL B C 1
ATOM 1492 O O . VAL B 1 85 ? 14.231 36.016 32.883 1.00 12.83 65 VAL B O 1
ATOM 1496 N N . LYS B 1 86 ? 12.325 37.190 33.096 1.00 13.03 66 LYS B N 1
ATOM 1497 C CA . LYS B 1 86 ? 12.073 37.264 31.672 1.00 14.17 66 LYS B CA 1
ATOM 1498 C C . LYS B 1 86 ? 13.063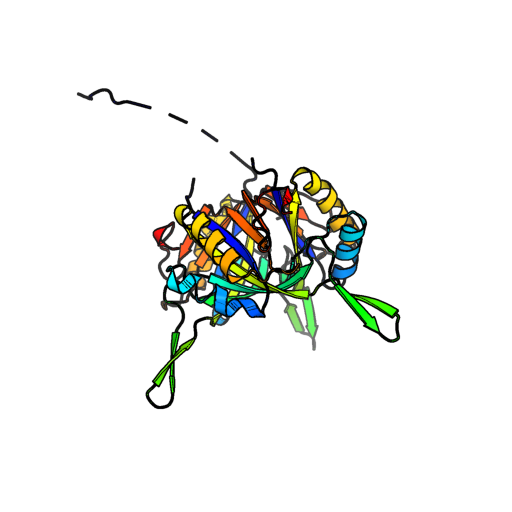 38.234 31.051 1.00 12.90 66 LYS B C 1
ATOM 1499 O O . LYS B 1 86 ? 13.355 39.290 31.607 1.00 13.17 66 LYS B O 1
ATOM 1505 N N . GLU B 1 87 ? 13.580 37.872 29.867 1.00 13.21 67 GLU B N 1
ATOM 1506 C CA . GLU B 1 87 ? 14.664 38.642 29.269 1.00 13.76 67 GLU B CA 1
ATOM 1507 C C . GLU B 1 87 ? 14.297 40.106 29.079 1.00 14.73 67 GLU B C 1
ATOM 1508 O O . GLU B 1 87 ? 15.160 40.983 29.214 1.00 14.54 67 GLU B O 1
ATOM 1514 N N . GLU B 1 88 ? 13.051 40.385 28.714 1.00 13.74 68 GLU B N 1
ATOM 1515 C CA . GLU B 1 88 ? 12.626 41.752 28.459 1.00 14.81 68 GLU B CA 1
ATOM 1516 C C . GLU B 1 88 ? 12.694 42.638 29.685 1.00 14.88 68 GLU B C 1
ATOM 1517 O O . GLU B 1 88 ? 12.614 43.857 29.545 1.00 15.99 68 GLU B O 1
ATOM 1523 N N . ASP B 1 89 ? 12.825 42.073 30.884 1.00 13.61 69 ASP B N 1
ATOM 1524 C CA . ASP B 1 89 ? 12.942 42.859 32.104 1.00 12.94 69 ASP B CA 1
ATOM 1525 C C . ASP B 1 89 ? 14.375 43.140 32.531 1.00 12.40 69 ASP B C 1
ATOM 1526 O O . ASP B 1 89 ? 14.582 43.904 33.476 1.00 13.05 69 ASP B O 1
ATOM 1531 N N . VAL B 1 90 ? 15.374 42.532 31.872 1.00 13.03 70 VAL B N 1
ATOM 1532 C CA . VAL B 1 90 ? 16.751 42.634 32.338 1.00 12.39 70 VAL B CA 1
ATOM 1533 C C . VAL B 1 90 ? 17.223 44.074 32.389 1.00 12.48 70 VAL B C 1
ATOM 1534 O O . VAL B 1 90 ? 17.804 44.499 33.396 1.00 13.29 70 VAL B O 1
ATOM 1538 N N . GLU B 1 91 ? 17.015 44.855 31.314 1.00 13.29 71 GLU B N 1
ATOM 1539 C CA . GLU B 1 91 ? 17.578 46.201 31.319 1.00 14.96 71 GLU B CA 1
ATOM 1540 C C . GLU B 1 91 ? 16.955 47.066 32.409 1.00 14.30 71 GLU B C 1
ATOM 1541 O O . GLU B 1 91 ? 17.676 47.814 33.086 1.00 14.28 71 GLU B O 1
ATOM 1547 N N . LYS B 1 92 ? 15.653 46.968 32.604 1.00 13.47 72 LYS B N 1
ATOM 1548 C CA . LYS B 1 92 ? 15.015 47.734 33.667 1.00 14.05 72 LYS B CA 1
ATOM 1549 C C . LYS B 1 92 ? 15.549 47.321 35.029 1.00 13.07 72 LYS B C 1
ATOM 1550 O O . LYS B 1 92 ? 15.768 48.168 35.904 1.00 13.52 72 LYS B O 1
ATOM 1556 N N . ILE B 1 93 ? 15.751 46.011 35.247 1.00 12.55 73 ILE B N 1
ATOM 1557 C CA . ILE B 1 93 ? 16.277 45.544 36.520 1.00 12.55 73 ILE B CA 1
ATOM 1558 C C . ILE B 1 93 ? 17.707 46.032 36.730 1.00 13.10 73 ILE B C 1
ATOM 1559 O O . ILE B 1 93 ? 18.073 46.410 37.854 1.00 12.94 73 ILE B O 1
ATOM 1564 N N . ILE B 1 94 ? 18.569 45.977 35.695 1.00 12.37 74 ILE B N 1
ATOM 1565 C CA . ILE B 1 94 ? 19.899 46.588 35.814 1.00 12.69 74 ILE B CA 1
ATOM 1566 C C . ILE B 1 94 ? 19.760 48.033 36.273 1.00 12.95 74 ILE B C 1
ATOM 1567 O O . ILE B 1 94 ? 20.493 48.510 37.162 1.00 14.17 74 ILE B O 1
ATOM 1572 N N . ASP B 1 95 ? 18.875 48.779 35.616 1.00 13.45 75 ASP B N 1
ATOM 1573 C CA . ASP B 1 95 ? 18.682 50.182 35.961 1.00 14.35 75 ASP B CA 1
ATOM 1574 C C . ASP B 1 95 ? 18.279 50.339 37.417 1.00 14.33 75 ASP B C 1
ATOM 1575 O O . ASP B 1 95 ? 18.797 51.216 38.113 1.00 14.51 75 ASP B O 1
ATOM 1580 N N . ILE B 1 96 ? 17.300 49.547 37.872 1.00 13.47 76 ILE B N 1
ATOM 1581 C CA . ILE B 1 96 ? 16.840 49.647 39.261 1.00 13.13 76 ILE B CA 1
ATOM 1582 C C . ILE B 1 96 ? 17.968 49.333 40.230 1.00 12.38 76 ILE B C 1
ATOM 1583 O O . ILE B 1 96 ? 18.192 50.062 41.212 1.00 12.82 76 ILE B O 1
ATOM 1588 N N . ILE B 1 97 ? 18.691 48.247 39.986 1.00 12.95 77 ILE B N 1
ATOM 1589 C CA . ILE B 1 97 ? 19.739 47.862 40.931 1.00 12.35 77 ILE B CA 1
ATOM 1590 C C . ILE B 1 97 ? 20.798 48.953 40.981 1.00 12.58 77 ILE B C 1
ATOM 1591 O O . ILE B 1 97 ? 21.231 49.348 42.064 1.00 13.13 77 ILE B O 1
ATOM 1596 N N . CYS B 1 98 ? 21.243 49.447 39.817 1.00 13.52 78 CYS B N 1
ATOM 1597 C CA . CYS B 1 98 ? 22.295 50.451 39.830 1.00 13.26 78 CYS B CA 1
ATOM 1598 C C . CYS B 1 98 ? 21.832 51.717 40.534 1.00 14.55 78 CYS B C 1
ATOM 1599 O O . CYS B 1 98 ? 22.590 52.314 41.307 1.00 15.57 78 CYS B O 1
ATOM 1602 N N . GLU B 1 99 ? 20.611 52.175 40.235 1.00 14.02 79 GLU B N 1
ATOM 1603 C CA . GLU B 1 99 ? 20.171 53.440 40.783 1.00 14.66 79 GLU B CA 1
ATOM 1604 C C . GLU B 1 99 ? 20.012 53.373 42.296 1.00 14.62 79 GLU B C 1
ATOM 1605 O O . GLU B 1 99 ? 20.250 54.366 42.982 1.00 16.46 79 GLU B O 1
ATOM 1611 N N . ASN B 1 100 ? 19.623 52.211 42.830 1.00 13.43 80 ASN B N 1
ATOM 1612 C CA . ASN B 1 100 ? 19.353 52.055 44.243 1.00 13.60 80 ASN B CA 1
ATOM 1613 C C . ASN B 1 100 ? 20.581 51.619 45.029 1.00 12.70 80 ASN B C 1
ATOM 1614 O O . ASN B 1 100 ? 20.669 51.901 46.225 1.00 14.05 80 ASN B O 1
ATOM 1619 N N . ALA B 1 101 ? 21.508 50.891 44.412 1.00 12.46 81 ALA B N 1
ATOM 1620 C CA . ALA B 1 101 ? 22.692 50.407 45.109 1.00 12.03 81 ALA B CA 1
ATOM 1621 C C . ALA B 1 101 ? 23.823 51.436 45.129 1.00 12.94 81 ALA B C 1
ATOM 1622 O O . ALA B 1 101 ? 24.716 51.364 46.001 1.00 13.29 81 ALA B O 1
ATOM 1624 N N . LYS B 1 102 ? 23.853 52.370 44.188 1.00 13.74 82 LYS B N 1
ATOM 1625 C CA . LYS B 1 102 ? 24.994 53.277 44.103 1.00 15.16 82 LYS B CA 1
ATOM 1626 C C . LYS B 1 102 ? 25.008 54.279 45.247 1.00 15.72 82 LYS B C 1
ATOM 1627 O O . LYS B 1 102 ? 23.967 54.700 45.749 1.00 17.04 82 LYS B O 1
ATOM 1633 N N . THR B 1 103 ? 26.218 54.654 45.660 1.00 16.14 83 THR B N 1
ATOM 1634 C CA . THR B 1 103 ? 26.428 55.666 46.671 1.00 17.73 83 THR B CA 1
ATOM 1635 C C . THR B 1 103 ? 27.502 56.653 46.269 1.00 18.14 83 THR B C 1
ATOM 1636 O O . THR B 1 103 ? 27.786 57.579 47.034 1.00 19.85 83 THR B O 1
ATOM 1640 N N . GLY B 1 104 ? 28.135 56.468 45.120 1.00 18.21 84 GLY B N 1
ATOM 1641 C CA . GLY B 1 104 ? 29.238 57.302 44.770 1.00 19.20 84 GLY B CA 1
ATOM 1642 C C . GLY B 1 104 ? 30.566 56.887 45.342 1.00 19.06 84 GLY B C 1
ATOM 1643 O O . GLY B 1 104 ? 31.504 57.677 45.322 1.00 22.98 84 GLY B O 1
ATOM 1644 N N . ASN B 1 105 ? 30.699 55.657 45.804 1.00 18.04 85 ASN B N 1
ATOM 1645 C CA . ASN B 1 105 ? 31.919 55.196 46.427 1.00 18.74 85 ASN B CA 1
ATOM 1646 C C . ASN B 1 105 ? 32.315 53.855 45.852 1.00 16.17 85 ASN B C 1
ATOM 1647 O O . ASN B 1 105 ? 31.466 53.002 45.596 1.00 16.33 85 ASN B O 1
ATOM 1652 N N . GLN B 1 106 ? 33.607 53.682 45.671 1.00 15.57 86 GLN B N 1
ATOM 1653 C CA . GLN B 1 106 ? 34.132 52.394 45.269 1.00 14.82 86 GLN B CA 1
ATOM 1654 C C . GLN B 1 106 ? 33.594 51.326 46.205 1.00 14.37 86 GLN B C 1
ATOM 1655 O O . GLN B 1 106 ? 33.520 51.523 47.424 1.00 15.35 86 GLN B O 1
ATOM 1661 N N . GLY B 1 107 ? 33.174 50.204 45.633 1.00 13.32 87 GLY B N 1
ATOM 1662 C CA . GLY B 1 107 ? 32.587 49.115 46.402 1.00 12.84 87 GLY B CA 1
ATOM 1663 C C . GLY B 1 107 ? 31.089 48.976 46.243 1.00 12.83 87 GLY B C 1
ATOM 1664 O O . GLY B 1 107 ? 30.496 48.104 46.875 1.00 13.16 87 GLY B O 1
ATOM 1665 N N . ASP B 1 108 ? 30.465 49.839 45.427 1.00 12.77 88 ASP B N 1
ATOM 1666 C CA . ASP B 1 108 ? 29.014 49.880 45.340 1.00 13.23 88 ASP B CA 1
ATOM 1667 C C . ASP B 1 108 ? 28.409 48.617 44.734 1.00 12.41 88 ASP B C 1
ATOM 1668 O O . ASP B 1 108 ? 27.210 48.367 44.940 1.00 13.91 88 ASP B O 1
ATOM 1673 N N . GLY B 1 109 ? 29.145 47.867 43.923 1.00 11.88 89 GLY B N 1
ATOM 1674 C CA . GLY B 1 109 ? 28.582 46.615 43.425 1.00 11.57 89 GLY B CA 1
ATOM 1675 C C . GLY B 1 109 ? 28.817 46.346 41.958 1.00 11.46 89 GLY B C 1
ATOM 1676 O O . GLY B 1 109 ? 29.402 47.152 41.217 1.00 11.93 89 GLY B O 1
ATOM 1677 N N . LYS B 1 110 ? 28.330 45.197 41.532 1.00 11.14 90 LYS B N 1
ATOM 1678 C CA . LYS B 1 110 ? 28.461 44.772 40.163 1.00 11.47 90 LYS B CA 1
ATOM 1679 C C . LYS B 1 110 ? 27.305 43.856 39.834 1.00 11.37 90 LYS B C 1
ATOM 1680 O O . LYS B 1 110 ? 26.843 43.087 40.681 1.00 12.23 90 LYS B O 1
ATOM 1686 N N . VAL B 1 111 ? 26.865 43.918 38.579 1.00 11.63 91 VAL B N 1
ATOM 1687 C CA . VAL B 1 111 ? 25.759 43.119 38.091 1.00 11.39 91 VAL B CA 1
ATOM 1688 C C . VAL B 1 111 ? 26.266 42.223 36.968 1.00 10.82 91 VAL B C 1
ATOM 1689 O O . VAL B 1 111 ? 26.927 42.708 36.043 1.00 12.60 91 VAL B O 1
ATOM 1693 N N . PHE B 1 112 ? 25.897 40.949 37.016 1.00 10.70 92 PHE B N 1
ATOM 1694 C CA . PHE B 1 112 ? 26.221 39.965 35.999 1.00 11.85 92 PHE B CA 1
ATOM 1695 C C . PHE B 1 112 ? 24.930 39.386 35.428 1.00 11.49 92 PHE B C 1
ATOM 1696 O O . PHE B 1 112 ? 23.994 39.092 36.184 1.00 12.22 92 PHE B O 1
ATOM 1704 N N . ILE B 1 113 ? 24.887 39.193 34.106 1.00 11.04 93 ILE B N 1
ATOM 1705 C CA . ILE B 1 113 ? 23.732 38.572 33.437 1.00 11.89 93 ILE B CA 1
ATOM 1706 C C . ILE B 1 113 ? 24.190 37.246 32.872 1.00 11.21 93 ILE B C 1
ATOM 1707 O O . ILE B 1 113 ? 25.161 37.198 32.093 1.00 11.88 93 ILE B O 1
ATOM 1712 N N . ILE B 1 114 ? 23.488 36.185 33.251 1.00 11.86 94 ILE B N 1
ATOM 1713 C CA . ILE B 1 114 ? 23.829 34.814 32.926 1.00 11.73 94 ILE B CA 1
ATOM 1714 C C . ILE B 1 114 ? 22.640 34.154 32.247 1.00 12.03 94 ILE B C 1
ATOM 1715 O O . ILE B 1 114 ? 21.505 34.315 32.685 1.00 12.26 94 ILE B O 1
ATOM 1720 N N . PRO B 1 115 ? 22.838 33.396 31.163 1.00 12.26 95 PRO B N 1
ATOM 1721 C CA . PRO B 1 115 ? 21.702 32.728 30.520 1.00 11.70 95 PRO B CA 1
ATOM 1722 C C . PRO B 1 115 ? 21.076 31.648 31.395 1.00 11.65 95 PRO B C 1
ATOM 1723 O O . PRO B 1 115 ? 21.775 30.914 32.105 1.00 12.97 95 PRO B O 1
ATOM 1727 N N . VAL B 1 116 ? 19.756 31.524 31.314 1.00 12.29 96 VAL B N 1
ATOM 1728 C CA . VAL B 1 116 ? 18.977 30.460 31.955 1.00 12.23 96 VAL B CA 1
ATOM 1729 C C . VAL B 1 116 ? 18.172 29.749 30.866 1.00 13.79 96 VAL B C 1
ATOM 1730 O O . VAL B 1 116 ? 17.395 30.385 30.140 1.00 15.71 96 VAL B O 1
ATOM 1734 N N . GLU B 1 117 ? 18.376 28.446 30.731 1.00 12.73 97 GLU B N 1
ATOM 1735 C CA . GLU B 1 117 ? 17.746 27.686 29.657 1.00 13.80 97 GLU B CA 1
ATOM 1736 C C . GLU B 1 117 ? 16.398 27.120 30.031 1.00 13.92 97 GLU B C 1
ATOM 1737 O O . GLU B 1 117 ? 15.592 26.848 29.150 1.00 16.10 97 GLU B O 1
ATOM 1743 N N . GLU B 1 118 ? 16.144 26.899 31.317 1.00 13.72 98 GLU B N 1
ATOM 1744 C CA . GLU B 1 118 ? 14.887 26.327 31.756 1.00 14.23 98 GLU B CA 1
ATOM 1745 C C . GLU B 1 118 ? 14.642 26.735 33.203 1.00 12.85 98 GLU B C 1
ATOM 1746 O O . GLU B 1 118 ? 15.595 26.949 33.966 1.00 13.29 98 GLU B O 1
ATOM 1752 N N . VAL B 1 119 ? 13.356 26.879 33.543 1.00 12.64 99 VAL B N 1
ATOM 1753 C CA . VAL B 1 119 ? 12.882 27.170 34.894 1.00 12.18 99 VAL B CA 1
ATOM 1754 C C . VAL B 1 119 ? 11.732 26.224 35.184 1.00 13.19 99 VAL B C 1
ATOM 1755 O O . VAL B 1 119 ? 10.845 26.060 34.348 1.00 14.75 99 VAL B O 1
ATOM 1759 N N . VAL B 1 120 ? 11.731 25.616 36.376 1.00 12.29 100 VAL B N 1
ATOM 1760 C CA . VAL B 1 120 ? 10.659 24.710 36.794 1.00 13.35 100 VAL B CA 1
ATOM 1761 C C . VAL B 1 120 ? 10.218 25.067 38.210 1.00 12.47 100 VAL B C 1
ATOM 1762 O O . VAL B 1 120 ? 11.047 25.116 39.127 1.00 13.41 100 VAL B O 1
ATOM 1766 N N . ARG B 1 121 ? 8.921 25.282 38.390 1.00 12.61 101 ARG B N 1
ATOM 1767 C CA . ARG B 1 121 ? 8.334 25.510 39.706 1.00 13.73 101 ARG B CA 1
ATOM 1768 C C . ARG B 1 121 ? 8.122 24.146 40.374 1.00 13.52 101 ARG B C 1
ATOM 1769 O O . ARG B 1 121 ? 7.490 23.252 39.800 1.00 14.37 101 ARG B O 1
ATOM 1777 N N . VAL B 1 122 ? 8.716 23.947 41.553 1.00 12.81 102 VAL B N 1
ATOM 1778 C CA . VAL B 1 122 ? 8.691 22.631 42.199 1.00 13.23 102 VAL B CA 1
ATOM 1779 C C . VAL B 1 122 ? 7.269 22.165 42.480 1.00 14.26 102 VAL B C 1
ATOM 1780 O O . VAL B 1 122 ? 6.949 20.981 42.296 1.00 15.93 102 VAL B O 1
ATOM 1784 N N . ARG B 1 123 ? 6.434 23.046 43.035 1.00 13.82 103 ARG B N 1
ATOM 1785 C CA . ARG B 1 123 ? 5.150 22.588 43.575 1.00 15.21 103 ARG B CA 1
ATOM 1786 C C . ARG B 1 123 ? 4.259 22.013 42.495 1.00 15.36 103 ARG B C 1
ATOM 1787 O O . ARG B 1 123 ? 3.541 21.035 42.726 1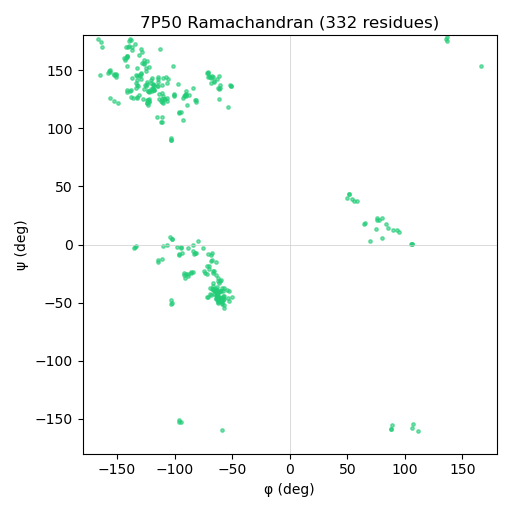.00 17.48 103 ARG B O 1
ATOM 1795 N N . THR B 1 124 ? 4.267 22.625 41.313 1.00 15.35 104 THR B N 1
ATOM 1796 C CA . THR B 1 124 ? 3.329 22.329 40.248 1.00 16.50 104 THR B CA 1
ATOM 1797 C C . THR B 1 124 ? 3.987 21.729 39.018 1.00 16.64 104 THR B C 1
ATOM 1798 O O . THR B 1 124 ? 3.274 21.245 38.134 1.00 18.40 104 THR B O 1
ATOM 1802 N N . LYS B 1 125 ? 5.306 21.818 38.898 1.00 15.86 105 LYS B N 1
ATOM 1803 C CA . LYS B 1 125 ? 6.064 21.415 37.709 1.00 16.21 105 LYS B CA 1
ATOM 1804 C C . LYS B 1 125 ? 5.758 22.260 36.487 1.00 17.39 105 LYS B C 1
ATOM 1805 O O . LYS B 1 125 ? 6.096 21.873 35.369 1.00 18.83 105 LYS B O 1
ATOM 1811 N N . GLU B 1 126 ? 5.180 23.429 36.679 1.00 16.99 106 GLU B N 1
ATOM 1812 C CA . GLU B 1 126 ? 5.088 24.363 35.577 1.00 16.41 106 GLU B CA 1
ATOM 1813 C C . GLU B 1 126 ? 6.505 24.762 35.157 1.00 15.66 106 GLU B C 1
ATOM 1814 O O . GLU B 1 126 ? 7.415 24.911 35.986 1.00 15.49 106 GLU B O 1
ATOM 1820 N N . ARG B 1 127 ? 6.704 24.925 33.852 1.00 16.74 107 ARG B N 1
ATOM 1821 C CA . ARG B 1 127 ? 8.015 25.168 33.266 1.00 17.68 107 ARG B CA 1
ATOM 1822 C C . ARG B 1 127 ? 8.000 26.405 32.391 1.00 17.55 107 ARG B C 1
ATOM 1823 O O . ARG B 1 127 ? 6.970 26.782 31.827 1.00 21.06 107 ARG B O 1
ATOM 1831 N N . GLY B 1 128 ? 9.171 26.991 32.230 1.00 16.20 108 GLY B N 1
ATOM 1832 C CA . GLY B 1 128 ? 9.348 28.084 31.301 1.00 16.66 108 GLY B CA 1
ATOM 1833 C C . GLY B 1 128 ? 9.052 29.442 31.895 1.00 15.32 108 GLY B C 1
ATOM 1834 O O . GLY B 1 128 ? 9.050 29.643 33.118 1.00 15.41 108 GLY B O 1
ATOM 1835 N N . ARG B 1 129 ? 8.766 30.392 31.006 1.00 16.18 109 ARG B N 1
ATOM 1836 C CA . ARG B 1 129 ? 8.599 31.774 31.419 1.00 17.38 109 ARG B CA 1
ATOM 1837 C C . ARG B 1 129 ? 7.467 31.944 32.405 1.00 17.35 109 ARG B C 1
ATOM 1838 O O . ARG B 1 129 ? 7.531 32.828 33.263 1.00 18.47 109 ARG B O 1
ATOM 1846 N N . GLY B 1 130 ? 6.421 31.123 32.305 1.00 18.47 110 GLY B N 1
ATOM 1847 C CA . GLY B 1 130 ? 5.321 31.181 33.253 1.00 20.08 110 GLY B CA 1
ATOM 1848 C C . GLY B 1 130 ? 5.666 30.753 34.662 1.00 21.39 110 GLY B C 1
ATOM 1849 O O . GLY B 1 130 ? 4.895 31.050 35.575 1.00 24.65 110 GLY B O 1
ATOM 1850 N N . ALA B 1 131 ? 6.811 30.119 34.870 1.00 17.40 111 ALA B N 1
ATOM 1851 C CA . ALA B 1 131 ? 7.252 29.677 36.186 1.00 16.12 111 ALA B CA 1
ATOM 1852 C C . ALA B 1 131 ? 8.165 30.683 36.853 1.00 15.02 111 ALA B C 1
ATOM 1853 O O . ALA B 1 131 ? 8.554 30.473 38.007 1.00 16.32 111 ALA B O 1
ATOM 1855 N N . ILE B 1 132 ? 8.493 31.781 36.179 1.00 14.63 112 ILE B N 1
ATOM 1856 C CA . ILE B 1 132 ? 9.432 32.745 36.723 1.00 15.55 112 ILE B CA 1
ATOM 1857 C C . ILE B 1 132 ? 8.827 33.497 37.889 1.00 16.42 112 ILE B C 1
ATOM 1858 O O . ILE B 1 132 ? 7.692 33.944 37.762 1.00 19.79 112 ILE B O 1
ATOM 1864 N N . GLY C 1 18 ? 29.834 37.110 20.383 1.00 33.94 -2 GLY C N 1
ATOM 1865 C CA . GLY C 1 18 ? 30.050 36.715 21.820 1.00 29.45 -2 GLY C CA 1
ATOM 1866 C C . GLY C 1 18 ? 30.506 37.811 22.770 1.00 21.65 -2 GLY C C 1
ATOM 1867 O O . GLY C 1 18 ? 31.167 38.786 22.391 1.00 23.49 -2 GLY C O 1
ATOM 1868 N N . SER C 1 19 ? 30.141 37.662 24.049 1.00 19.36 -1 SER C N 1
ATOM 1869 C CA . SER C 1 19 ? 30.482 38.688 25.018 1.00 16.59 -1 SER C CA 1
ATOM 1870 C C . SER C 1 19 ? 31.962 38.657 25.372 1.00 14.37 -1 SER C C 1
ATOM 1871 O O . SER C 1 19 ? 32.507 39.651 25.846 1.00 15.58 -1 SER C O 1
ATOM 1874 N N . HIS C 1 20 ? 32.618 37.511 25.204 1.00 13.94 0 HIS C N 1
ATOM 1875 C CA . HIS C 1 20 ? 34.009 37.321 25.625 1.00 13.30 0 HIS C CA 1
ATOM 1876 C C . HIS C 1 20 ? 34.191 37.625 27.107 1.00 13.55 0 HIS C C 1
ATOM 1877 O O . HIS C 1 20 ? 35.227 38.151 27.518 1.00 13.15 0 HIS C O 1
ATOM 1884 N N . MET C 1 21 ? 33.186 37.247 27.900 1.00 12.61 1 MET C N 1
ATOM 1885 C CA . MET C 1 21 ? 33.249 37.258 29.344 1.00 13.04 1 MET C CA 1
ATOM 1886 C C . MET C 1 21 ? 32.716 35.932 29.856 1.00 13.07 1 MET C C 1
ATOM 1887 O O . MET C 1 21 ? 31.802 35.354 29.274 1.00 13.26 1 MET C O 1
ATOM 1892 N N . LYS C 1 22 ? 33.309 35.461 30.951 1.00 12.12 2 LYS C N 1
ATOM 1893 C CA . LYS C 1 22 ? 32.894 34.165 31.537 1.00 12.54 2 LYS C CA 1
ATOM 1894 C C . LYS C 1 22 ? 32.909 34.257 33.060 1.00 12.12 2 LYS C C 1
ATOM 1895 O O . LYS C 1 22 ? 33.545 35.164 33.607 1.00 13.39 2 LYS C O 1
ATOM 1901 N N . LYS C 1 23 ? 32.202 33.331 33.701 1.00 11.78 3 LYS C N 1
ATOM 1902 C CA . LYS C 1 23 ? 32.245 33.253 35.175 1.00 13.05 3 LYS C CA 1
ATOM 1903 C C . LYS C 1 23 ? 33.015 31.985 35.540 1.00 12.15 3 LYS C C 1
ATOM 1904 O O . LYS C 1 23 ? 32.669 30.910 35.031 1.00 12.74 3 LYS C O 1
ATOM 1910 N N . VAL C 1 24 ? 34.057 32.147 36.347 1.00 12.60 4 VAL C N 1
ATOM 1911 C CA . VAL C 1 24 ? 34.819 30.982 36.873 1.00 14.43 4 VAL C CA 1
ATOM 1912 C C . VAL C 1 24 ? 34.238 30.713 38.262 1.00 13.31 4 VAL C C 1
ATOM 1913 O O . VAL C 1 24 ? 34.347 31.590 39.126 1.00 14.75 4 VAL C O 1
ATOM 1917 N N . GLU C 1 25 ? 33.569 29.575 38.422 1.00 12.84 5 GLU C N 1
ATOM 1918 C CA . GLU C 1 25 ? 32.977 29.189 39.717 1.00 13.23 5 GLU C CA 1
ATOM 1919 C C . GLU C 1 25 ? 33.800 27.989 40.198 1.00 13.31 5 GLU C C 1
ATOM 1920 O O . GLU C 1 25 ? 33.709 26.920 39.620 1.00 14.59 5 GLU C O 1
ATOM 1926 N N . ALA C 1 26 ? 34.607 28.164 41.236 1.00 12.15 6 ALA C N 1
ATOM 1927 C CA . ALA C 1 26 ? 35.465 27.100 41.745 1.00 11.67 6 ALA C CA 1
ATOM 1928 C C . ALA C 1 26 ? 35.080 26.768 43.175 1.00 11.82 6 ALA C C 1
ATOM 1929 O O . ALA C 1 26 ? 34.848 27.674 43.984 1.00 13.35 6 ALA C O 1
ATOM 1931 N N . ILE C 1 27 ? 35.038 25.471 43.472 1.00 11.65 7 ILE C N 1
ATOM 1932 C CA . ILE C 1 27 ? 34.840 24.986 44.826 1.00 11.62 7 ILE C CA 1
ATOM 1933 C C . ILE C 1 27 ? 36.170 24.411 45.287 1.00 12.11 7 ILE C C 1
ATOM 1934 O O . ILE C 1 27 ? 36.741 23.556 44.607 1.00 13.79 7 ILE C O 1
ATOM 1939 N N . ILE C 1 28 ? 36.648 24.916 46.421 1.00 12.45 8 ILE C N 1
ATOM 1940 C CA . ILE C 1 28 ? 37.974 24.496 46.950 1.00 12.60 8 ILE C CA 1
ATOM 1941 C C . ILE C 1 28 ? 37.853 24.216 48.454 1.00 12.23 8 ILE C C 1
ATOM 1942 O O . ILE C 1 28 ? 36.800 24.490 49.051 1.00 12.15 8 ILE C O 1
ATOM 1947 N N . ARG C 1 29 ? 38.933 23.678 49.015 1.00 12.68 9 ARG C N 1
ATOM 1948 C CA . ARG C 1 29 ? 38.972 23.414 50.466 1.00 12.59 9 ARG C CA 1
ATOM 1949 C C . ARG C 1 29 ? 39.055 24.756 51.184 1.00 12.52 9 ARG C C 1
ATOM 1950 O O . ARG C 1 29 ? 39.709 25.679 50.693 1.00 13.25 9 ARG C O 1
ATOM 1958 N N . PRO C 1 30 ? 38.483 24.864 52.386 1.00 11.74 10 PRO C N 1
ATOM 1959 C CA . PRO C 1 30 ? 38.506 26.099 53.183 1.00 13.18 10 PRO C CA 1
ATOM 1960 C C . PRO C 1 30 ? 39.932 26.534 53.533 1.00 13.64 10 PRO C C 1
ATOM 1961 O O . PRO C 1 30 ? 40.221 27.702 53.450 1.00 14.70 10 PRO C O 1
ATOM 1965 N N A GLU C 1 31 ? 40.825 25.565 53.762 0.50 12.79 11 GLU C N 1
ATOM 1966 N N B GLU C 1 31 ? 40.818 25.544 53.693 0.50 13.35 11 GLU C N 1
ATOM 1967 C CA A GLU C 1 31 ? 42.249 25.854 54.108 0.50 14.82 11 GLU C CA 1
ATOM 1968 C CA B GLU C 1 31 ? 42.237 25.772 54.077 0.50 14.26 11 GLU C CA 1
ATOM 1969 C C A GLU C 1 31 ? 43.074 26.233 52.863 0.50 14.29 11 GLU C C 1
ATOM 1970 C C B GLU C 1 31 ? 43.060 26.262 52.876 0.50 15.12 11 GLU C C 1
ATOM 1971 O O A GLU C 1 31 ? 44.284 26.405 53.009 0.50 16.01 11 GLU C O 1
ATOM 1972 O O B GLU C 1 31 ? 44.287 26.385 53.036 0.50 15.46 11 GLU C O 1
ATOM 1983 N N . ARG C 1 32 ? 42.440 26.253 51.657 1.00 14.14 12 ARG C N 1
ATOM 1984 C CA . ARG C 1 32 ? 43.218 26.720 50.478 1.00 13.77 12 ARG C CA 1
ATOM 1985 C C . ARG C 1 32 ? 42.673 28.066 49.978 1.00 14.99 12 ARG C C 1
ATOM 1986 O O . ARG C 1 32 ? 43.194 28.561 48.971 1.00 14.17 12 ARG C O 1
ATOM 1994 N N . LEU C 1 33 ? 41.676 28.644 50.654 1.00 13.46 13 LEU C N 1
ATOM 1995 C CA . LEU C 1 33 ? 41.128 29.908 50.191 1.00 14.30 13 LEU C CA 1
ATOM 1996 C C . LEU C 1 33 ? 42.198 30.999 50.085 1.00 13.63 13 LEU C C 1
ATOM 1997 O O . LEU C 1 33 ? 42.331 31.646 49.039 1.00 14.36 13 LEU C O 1
ATOM 2002 N N . ASP C 1 34 ? 42.938 31.267 51.161 1.00 14.46 14 ASP C N 1
ATOM 2003 C CA . ASP C 1 34 ? 43.890 32.367 51.099 1.00 14.66 14 ASP C CA 1
ATOM 2004 C C . ASP C 1 34 ? 44.979 32.100 50.069 1.00 14.54 14 ASP C C 1
ATOM 2005 O O . ASP C 1 34 ? 45.406 33.008 49.348 1.00 15.15 14 ASP C O 1
ATOM 2010 N N . ILE C 1 35 ? 45.442 30.856 50.004 1.00 13.70 15 ILE C N 1
ATOM 2011 C CA . ILE C 1 35 ? 46.473 30.493 49.050 1.00 14.10 15 ILE C CA 1
ATOM 2012 C C . ILE C 1 35 ? 46.007 30.760 47.623 1.00 13.80 15 ILE C C 1
ATOM 2013 O O . ILE C 1 35 ? 46.728 31.358 46.812 1.00 15.48 15 ILE C O 1
ATOM 2018 N N . VAL C 1 36 ? 44.786 30.342 47.300 1.00 12.89 16 VAL C N 1
ATOM 2019 C CA . VAL C 1 36 ? 44.283 30.514 45.942 1.00 13.32 16 VAL C CA 1
ATOM 2020 C C . VAL C 1 36 ? 43.999 31.985 45.667 1.00 13.08 16 VAL C C 1
ATOM 2021 O O . VAL C 1 36 ? 44.389 32.522 44.617 1.00 13.99 16 VAL C O 1
ATOM 2025 N N . LYS C 1 37 ? 43.339 32.662 46.612 1.00 13.86 17 LYS C N 1
ATOM 2026 C CA . LYS C 1 37 ? 43.027 34.083 46.452 1.00 15.45 17 LYS C CA 1
ATOM 2027 C C . LYS C 1 37 ? 44.283 34.911 46.240 1.00 15.16 17 LYS C C 1
ATOM 2028 O O . LYS C 1 37 ? 44.333 35.796 45.371 1.00 15.57 17 LYS C O 1
ATOM 2034 N N . ASN C 1 38 ? 45.298 34.657 47.051 1.00 15.26 18 ASN C N 1
ATOM 2035 C CA . ASN C 1 38 ? 46.516 35.443 46.988 1.00 16.53 18 ASN C CA 1
ATOM 2036 C C . ASN C 1 38 ? 47.271 35.174 45.705 1.00 15.91 18 ASN C C 1
ATOM 2037 O O . ASN C 1 38 ? 47.863 36.086 45.114 1.00 17.91 18 ASN C O 1
ATOM 2042 N N . SER C 1 39 ? 47.263 33.919 45.256 1.00 15.61 19 SER C N 1
ATOM 2043 C CA . SER C 1 39 ? 47.901 33.590 43.988 1.00 16.61 19 SER C CA 1
ATOM 2044 C C . SER C 1 39 ? 47.198 34.243 42.802 1.00 15.95 19 SER C C 1
ATOM 2045 O O . SER C 1 39 ? 47.856 34.695 41.857 1.00 16.86 19 SER C O 1
ATOM 2048 N N . LEU C 1 40 ? 45.871 34.275 42.810 1.00 15.87 20 LEU C N 1
ATOM 2049 C CA . LEU C 1 40 ? 45.126 35.003 41.773 1.00 15.60 20 LEU C CA 1
ATOM 2050 C C . LEU C 1 40 ? 45.458 36.487 41.806 1.00 17.16 20 LEU C C 1
ATOM 2051 O O . LEU C 1 40 ? 45.681 37.100 40.750 1.00 18.65 20 LEU C O 1
ATOM 2056 N N . THR C 1 41 ? 45.474 37.080 43.006 1.00 17.65 21 THR C N 1
ATOM 2057 C CA . THR C 1 41 ? 45.787 38.500 43.164 1.00 18.90 21 THR C CA 1
ATOM 2058 C C . THR C 1 41 ? 47.150 38.806 42.576 1.00 17.37 21 THR C C 1
ATOM 2059 O O . THR C 1 41 ? 47.323 39.791 41.852 1.00 18.94 21 THR C O 1
ATOM 2063 N N . ASP C 1 42 ? 48.143 37.979 42.907 1.00 17.56 22 ASP C N 1
ATOM 2064 C CA . ASP C 1 42 ? 49.504 38.208 42.456 1.00 19.35 22 ASP C CA 1
ATOM 2065 C C . ASP C 1 42 ? 49.592 38.212 40.939 1.00 20.23 22 ASP C C 1
ATOM 2066 O O . ASP C 1 42 ? 50.439 38.896 40.384 1.00 23.17 22 ASP C O 1
ATOM 2071 N N . ALA C 1 43 ? 48.724 37.457 40.265 1.00 17.87 23 ALA C N 1
ATOM 2072 C CA . ALA C 1 43 ? 48.658 37.406 38.811 1.00 19.89 23 ALA C CA 1
ATOM 2073 C C . ALA C 1 43 ? 47.743 38.460 38.211 1.00 20.38 23 ALA C C 1
ATOM 2074 O O . ALA C 1 43 ? 47.665 38.561 36.981 1.00 23.78 23 ALA C O 1
ATOM 2076 N N . GLY C 1 44 ? 47.075 39.256 39.036 1.00 18.39 24 GLY C N 1
ATOM 2077 C CA . GLY C 1 44 ? 46.280 40.368 38.563 1.00 19.44 24 GLY C CA 1
ATOM 2078 C C . GLY C 1 44 ? 44.815 40.077 38.378 1.00 17.69 24 GLY C C 1
ATOM 2079 O O . GLY C 1 44 ? 44.087 40.948 37.871 1.00 19.42 24 GLY C O 1
ATOM 2080 N N . TYR C 1 45 ? 44.332 38.931 38.851 1.00 15.95 25 TYR C N 1
ATOM 2081 C CA . TYR C 1 45 ? 42.918 38.551 38.728 1.00 14.80 25 TYR C CA 1
ATOM 2082 C C . TYR C 1 45 ? 42.296 38.800 40.100 1.00 15.59 25 TYR C C 1
ATOM 2083 O O . TYR C 1 45 ? 42.321 37.933 40.963 1.00 18.29 25 TYR C O 1
ATOM 2092 N N . VAL C 1 46 ? 41.756 39.987 40.298 1.00 14.07 26 VAL C N 1
ATOM 2093 C CA . VAL C 1 46 ? 41.431 40.485 41.635 1.00 14.97 26 VAL C CA 1
ATOM 2094 C C . VAL C 1 46 ? 39.944 40.402 41.965 1.00 13.64 26 VAL C C 1
ATOM 2095 O O . VAL C 1 46 ? 39.576 39.953 43.045 1.00 15.60 26 VAL C O 1
ATOM 2099 N N . GLY C 1 47 ? 39.090 40.919 41.077 1.00 12.63 27 GLY C N 1
ATOM 2100 C CA . GLY C 1 47 ? 37.632 40.908 41.326 1.00 13.36 27 GLY C CA 1
ATOM 2101 C C . GLY C 1 47 ? 37.130 39.503 41.621 1.00 12.79 27 GLY C C 1
ATOM 2102 O O . GLY C 1 47 ? 37.297 38.626 40.772 1.00 12.36 27 GLY C O 1
ATOM 2103 N N A MET C 1 48 ? 36.536 39.298 42.802 0.52 8.38 28 MET C N 1
ATOM 2104 N N B MET C 1 48 ? 36.636 39.298 42.802 0.48 17.11 28 MET C N 1
ATOM 2105 C CA A MET C 1 48 ? 36.085 37.931 43.165 0.52 9.49 28 MET C CA 1
ATOM 2106 C CA B MET C 1 48 ? 36.185 37.931 43.165 0.48 16.55 28 MET C CA 1
ATOM 2107 C C A MET C 1 48 ? 35.033 37.988 44.278 0.52 8.50 28 MET C C 1
ATOM 2108 C C B MET C 1 48 ? 35.133 37.988 44.278 0.48 13.02 28 MET C C 1
ATOM 2109 O O A MET C 1 48 ? 35.114 38.881 45.130 0.52 8.81 28 MET C O 1
ATOM 2110 O O B MET C 1 48 ? 35.214 38.881 45.130 0.48 15.45 28 MET C O 1
ATOM 2119 N N . THR C 1 49 ? 34.132 37.006 44.276 1.00 10.31 29 THR C N 1
ATOM 2120 C CA . THR C 1 49 ? 33.071 36.863 45.306 1.00 10.77 29 THR C CA 1
ATOM 2121 C C . THR C 1 49 ? 33.262 35.487 45.955 1.00 10.68 29 THR C C 1
ATOM 2122 O O . THR C 1 49 ? 33.368 34.501 45.226 1.00 11.41 29 THR C O 1
ATOM 2126 N N . VAL C 1 50 ? 33.250 35.447 47.284 1.00 10.62 30 VAL C N 1
ATOM 2127 C CA . VAL C 1 50 ? 33.568 34.242 48.058 1.00 10.50 30 VAL C CA 1
ATOM 2128 C C . VAL C 1 50 ? 32.376 33.881 48.935 1.00 10.56 30 VAL C C 1
ATOM 2129 O O . VAL C 1 50 ? 31.817 34.744 49.613 1.00 11.33 30 VAL C O 1
ATOM 2133 N N . SER C 1 51 ? 31.987 32.610 48.917 1.00 11.41 31 SER C N 1
ATOM 2134 C CA . SER C 1 51 ? 30.848 32.095 49.662 1.00 12.82 31 SER C CA 1
ATOM 2135 C C . SER C 1 51 ? 31.276 30.862 50.440 1.00 12.74 31 SER C C 1
ATOM 2136 O O . SER C 1 51 ? 32.068 30.065 49.951 1.00 13.03 31 SER C O 1
ATOM 2139 N N . GLU C 1 52 ? 30.713 30.692 51.625 1.00 12.05 32 GLU C N 1
ATOM 2140 C CA . GLU C 1 52 ? 30.853 29.448 52.389 1.00 12.81 32 GLU C CA 1
ATOM 2141 C C . GLU C 1 52 ? 29.756 28.473 51.985 1.00 12.76 32 GLU C C 1
ATOM 2142 O O . GLU C 1 52 ? 28.581 28.839 51.956 1.00 15.93 32 GLU C O 1
ATOM 2148 N N . VAL C 1 53 ? 30.129 27.247 51.647 1.00 11.65 33 VAL C N 1
ATOM 2149 C CA . VAL C 1 53 ? 29.203 26.242 51.162 1.00 11.49 33 VAL C CA 1
ATOM 2150 C C . VAL C 1 53 ? 29.549 24.904 51.815 1.00 11.46 33 VAL C C 1
ATOM 2151 O O . VAL C 1 53 ? 30.515 24.779 52.573 1.00 11.69 33 VAL C O 1
ATOM 2155 N N . LYS C 1 54 ? 28.729 23.911 51.522 1.00 11.31 34 LYS C N 1
ATOM 2156 C CA . LYS C 1 54 ? 29.060 22.530 51.818 1.00 12.30 34 LYS C CA 1
ATOM 2157 C C . LYS C 1 54 ? 28.919 21.722 50.543 1.00 12.84 34 LYS C C 1
ATOM 2158 O O . LYS C 1 54 ? 28.245 22.143 49.604 1.00 15.43 34 LYS C O 1
ATOM 2164 N N . GLY C 1 55 ? 29.565 20.566 50.491 1.00 11.77 35 GLY C N 1
ATOM 2165 C CA . GLY C 1 55 ? 29.456 19.788 49.272 1.00 12.33 35 GLY C CA 1
ATOM 2166 C C . GLY C 1 55 ? 29.950 18.379 49.451 1.00 12.54 35 GLY C C 1
ATOM 2167 O O . GLY C 1 55 ? 30.554 18.013 50.466 1.00 12.78 35 GLY C O 1
ATOM 2168 N N . ARG C 1 56 ? 29.795 17.641 48.363 1.00 13.20 36 ARG C N 1
ATOM 2169 C CA . ARG C 1 56 ? 30.443 16.323 48.211 1.00 13.70 36 ARG C CA 1
ATOM 2170 C C . ARG C 1 56 ? 30.665 16.119 46.713 1.00 13.43 36 ARG C C 1
ATOM 2171 O O . ARG C 1 56 ? 29.918 16.689 45.905 1.00 13.25 36 ARG C O 1
ATOM 2179 N N . GLY C 1 57 ? 31.761 15.455 46.389 1.00 13.67 37 GLY C N 1
ATOM 2180 C CA . GLY C 1 57 ? 32.069 15.045 45.048 1.00 14.94 37 GLY C CA 1
ATOM 2181 C C . GLY C 1 57 ? 31.600 13.639 44.790 1.00 14.28 37 GLY C C 1
ATOM 2182 O O . GLY C 1 57 ? 30.631 13.157 45.397 1.00 16.65 37 GLY C O 1
ATOM 2183 N N . ILE C 1 58 ? 32.279 12.966 43.855 1.00 14.53 38 ILE C N 1
ATOM 2184 C CA . ILE C 1 58 ? 31.797 11.673 43.404 1.00 16.25 38 ILE C CA 1
ATOM 2185 C C . ILE C 1 58 ? 31.923 10.577 44.443 1.00 17.40 38 ILE C C 1
ATOM 2186 O O . ILE C 1 58 ? 31.228 9.558 44.330 1.00 18.50 38 ILE C O 1
ATOM 2191 N N . GLN C 1 59 ? 32.755 10.754 45.465 1.00 16.97 39 GLN C N 1
ATOM 2192 C CA . GLN C 1 59 ? 32.861 9.725 46.492 1.00 16.71 39 GLN C CA 1
ATOM 2193 C C . GLN C 1 59 ? 31.768 9.829 47.550 1.00 17.23 39 GLN C C 1
ATOM 2194 O O . GLN C 1 59 ? 31.625 8.906 48.360 1.00 18.79 39 GLN C O 1
ATOM 2200 N N . GLY C 1 60 ? 30.962 10.880 47.550 1.00 15.83 40 GLY C N 1
ATOM 2201 C CA . GLY C 1 60 ? 29.797 10.967 48.418 1.00 15.60 40 GLY C CA 1
ATOM 2202 C C . GLY C 1 60 ? 30.075 11.267 49.867 1.00 15.87 40 GLY C C 1
ATOM 2203 O O . GLY C 1 60 ? 29.223 11.008 50.732 1.00 19.03 40 GLY C O 1
ATOM 2204 N N . GLY C 1 61 ? 31.224 11.839 50.159 1.00 15.35 41 GLY C N 1
ATOM 2205 C CA . GLY C 1 61 ? 31.533 12.208 51.507 1.00 16.01 41 GLY C CA 1
ATOM 2206 C C . GLY C 1 61 ? 32.637 11.351 52.071 1.00 15.90 41 GLY C C 1
ATOM 2207 O O . GLY C 1 61 ? 33.389 10.707 51.341 1.00 18.89 41 GLY C O 1
ATOM 2208 N N . ILE C 1 62 ? 32.714 11.329 53.404 1.00 15.35 42 ILE C N 1
ATOM 2209 C CA . ILE C 1 62 ? 33.760 10.603 54.125 1.00 15.16 42 ILE C CA 1
ATOM 2210 C C . ILE C 1 62 ? 33.097 9.758 55.208 1.00 15.45 42 ILE C C 1
ATOM 2211 O O . ILE C 1 62 ? 31.968 10.019 55.615 1.00 16.90 42 ILE C O 1
ATOM 2216 N N . VAL C 1 63 ? 33.831 8.774 55.722 1.00 16.57 43 VAL C N 1
ATOM 2217 C CA . VAL C 1 63 ? 33.319 7.894 56.762 1.00 16.50 43 VAL C CA 1
ATOM 2218 C C . VAL C 1 63 ? 34.055 8.191 58.048 1.00 16.77 43 VAL C C 1
ATOM 2219 O O . VAL C 1 63 ? 35.289 8.145 58.096 1.00 17.36 43 VAL C O 1
ATOM 2223 N N . GLU C 1 64 ? 33.295 8.489 59.091 1.00 14.65 44 GLU C N 1
ATOM 2224 C CA . GLU C 1 64 ? 33.817 8.733 60.428 1.00 14.33 44 GLU C CA 1
ATOM 2225 C C . GLU C 1 64 ? 33.481 7.561 61.339 1.00 15.17 44 GLU C C 1
ATOM 2226 O O . GLU C 1 64 ? 32.400 6.981 61.258 1.00 17.51 44 GLU C O 1
ATOM 2232 N N . ARG C 1 65 ? 34.393 7.253 62.246 1.00 14.79 45 ARG C N 1
ATOM 2233 C CA . ARG C 1 65 ? 34.282 6.094 63.126 1.00 15.18 45 ARG C CA 1
ATOM 2234 C C . ARG C 1 65 ? 34.038 6.572 64.553 1.00 14.61 45 ARG C C 1
ATOM 2235 O O . ARG C 1 65 ? 34.643 7.559 64.991 1.00 16.81 45 ARG C O 1
ATOM 2243 N N . TYR C 1 66 ? 33.129 5.910 65.260 1.00 14.28 46 TYR C N 1
ATOM 2244 C CA . TYR C 1 66 ? 32.806 6.275 66.645 1.00 14.59 46 TYR C CA 1
ATOM 2245 C C . TYR C 1 66 ? 32.234 5.067 67.359 1.00 15.95 46 TYR C C 1
ATOM 2246 O O . TYR C 1 66 ? 31.295 4.441 66.871 1.00 15.80 46 TYR C O 1
ATOM 2255 N N . ARG C 1 67 ? 32.826 4.714 68.502 1.00 16.98 47 ARG C N 1
ATOM 2256 C CA . ARG C 1 67 ? 32.282 3.661 69.357 1.00 18.33 47 ARG C CA 1
ATOM 2257 C C . ARG C 1 67 ? 31.957 2.378 68.589 1.00 18.13 47 ARG C C 1
ATOM 2258 O O . ARG C 1 67 ? 30.929 1.730 68.805 1.00 19.27 47 ARG C O 1
ATOM 2266 N N . GLY C 1 68 ? 32.822 2.012 67.648 1.00 16.60 48 GLY C N 1
ATOM 2267 C CA . GLY C 1 68 ? 32.638 0.796 66.900 1.00 16.25 48 GLY C CA 1
ATOM 2268 C C . GLY C 1 68 ? 31.650 0.893 65.764 1.00 15.82 48 GLY C C 1
ATOM 2269 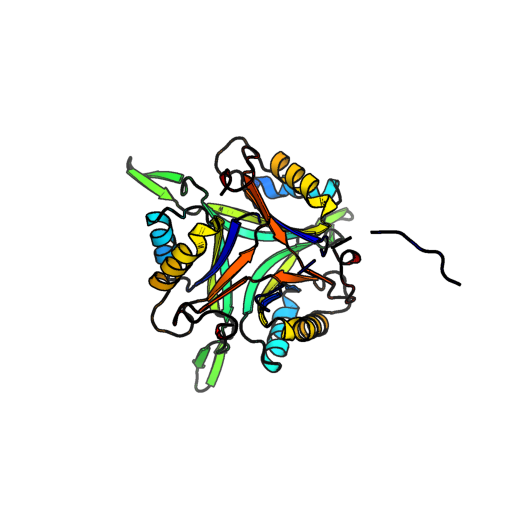O O . GLY C 1 68 ? 31.374 -0.126 65.120 1.00 16.99 48 GLY C O 1
ATOM 2270 N N . ARG C 1 69 ? 31.137 2.076 65.491 1.00 15.88 49 ARG C N 1
ATOM 2271 C CA . ARG C 1 69 ? 30.197 2.343 64.418 1.00 16.94 49 ARG C CA 1
ATOM 2272 C C . ARG C 1 69 ? 30.868 3.210 63.373 1.00 15.12 49 ARG C C 1
ATOM 2273 O O . ARG C 1 69 ? 31.930 3.786 63.595 1.00 14.95 49 ARG C O 1
ATOM 2281 N N . GLU C 1 70 ? 30.202 3.325 62.249 1.00 16.61 50 GLU C N 1
ATOM 2282 C CA . GLU C 1 70 ? 30.653 4.178 61.173 1.00 17.01 50 GLU C CA 1
ATOM 2283 C C . GLU C 1 70 ? 29.483 5.039 60.717 1.00 16.92 50 GLU C C 1
ATOM 2284 O O . GLU C 1 70 ? 28.317 4.603 60.760 1.00 18.46 50 GLU C O 1
ATOM 2290 N N . TYR C 1 71 ? 29.803 6.271 60.309 1.00 15.25 51 TYR C N 1
ATOM 2291 C CA . TYR C 1 71 ? 28.803 7.223 59.858 1.00 16.66 51 TYR C CA 1
ATOM 2292 C C . TYR C 1 71 ? 29.352 7.943 58.637 1.00 15.63 51 TYR C C 1
ATOM 2293 O O . TYR C 1 71 ? 30.482 8.432 58.680 1.00 15.36 51 TYR C O 1
ATOM 2302 N N . THR C 1 72 ? 28.566 8.039 57.571 1.00 15.34 52 THR C N 1
ATOM 2303 C CA . THR C 1 72 ? 28.983 8.785 56.390 1.00 15.68 52 THR C CA 1
ATOM 2304 C C . THR C 1 72 ? 28.552 10.233 56.529 1.00 14.83 52 THR C C 1
ATOM 2305 O O . THR C 1 72 ? 27.363 10.523 56.645 1.00 16.37 52 THR C O 1
ATOM 2309 N N . VAL C 1 73 ? 29.533 11.119 56.504 1.00 13.72 53 VAL C N 1
ATOM 2310 C CA . VAL C 1 73 ? 29.319 12.550 56.502 1.00 13.01 53 VAL C CA 1
ATOM 2311 C C . VAL C 1 73 ? 29.301 12.952 55.034 1.00 13.63 53 VAL C C 1
ATOM 2312 O O . VAL C 1 73 ? 30.341 12.930 54.365 1.00 14.91 53 VAL C O 1
ATOM 2316 N N . ASP C 1 74 ? 28.111 13.265 54.534 1.00 13.49 54 ASP C N 1
ATOM 2317 C CA . ASP C 1 74 ? 27.955 13.400 53.066 1.00 14.68 54 ASP C CA 1
ATOM 2318 C C . ASP C 1 74 ? 27.912 14.849 52.562 1.00 13.81 54 ASP C C 1
ATOM 2319 O O . ASP C 1 74 ? 27.630 15.019 51.389 1.00 13.98 54 ASP C O 1
ATOM 2324 N N . LEU C 1 75 ? 28.117 15.823 53.439 1.00 12.93 55 LEU C N 1
ATOM 2325 C CA . LEU C 1 75 ? 28.331 17.210 53.056 1.00 12.70 55 LEU C CA 1
ATOM 2326 C C . LEU C 1 75 ? 29.454 17.752 53.936 1.00 13.15 55 LEU C C 1
ATOM 2327 O O . LEU C 1 75 ? 29.383 17.639 55.167 1.00 15.01 55 LEU C O 1
ATOM 2332 N N . LEU C 1 76 ? 30.477 18.318 53.308 1.00 12.82 56 LEU C N 1
ATOM 2333 C CA . LEU C 1 76 ? 31.641 18.820 54.019 1.00 12.89 56 LEU C CA 1
ATOM 2334 C C . LEU C 1 76 ? 31.856 20.301 53.736 1.00 11.84 56 LEU C C 1
ATOM 2335 O O . LEU C 1 76 ? 31.505 20.766 52.656 1.00 12.16 56 LEU C O 1
ATOM 2340 N N . PRO C 1 77 ? 32.471 21.048 54.668 1.00 12.64 57 PRO C N 1
ATOM 2341 C CA . PRO C 1 77 ? 32.708 22.469 54.407 1.00 12.97 57 PRO C CA 1
ATOM 2342 C C . PRO C 1 77 ? 33.617 22.681 53.207 1.00 12.47 57 PRO C C 1
ATOM 2343 O O . PRO C 1 77 ? 34.642 22.030 53.039 1.00 12.57 57 PRO C O 1
ATOM 2347 N N . LYS C 1 78 ? 33.221 23.617 52.360 1.00 12.05 58 LYS C N 1
ATOM 2348 C CA . LYS C 1 78 ? 34.004 24.021 51.203 1.00 11.59 58 LYS C CA 1
ATOM 2349 C C . LYS C 1 78 ? 33.854 25.529 51.038 1.00 11.26 58 LYS C C 1
ATOM 2350 O O . LYS C 1 78 ? 33.020 26.175 51.676 1.00 11.41 58 LYS C O 1
ATOM 2356 N N . ILE C 1 79 ? 34.669 26.100 50.153 1.00 11.59 59 ILE C N 1
ATOM 2357 C CA . ILE C 1 79 ? 34.596 27.501 49.788 1.00 11.96 59 ILE C CA 1
ATOM 2358 C C . ILE C 1 79 ? 34.304 27.600 48.298 1.00 11.51 59 ILE C C 1
ATOM 2359 O O . ILE C 1 79 ? 34.933 26.901 47.494 1.00 12.52 59 ILE C O 1
ATOM 2364 N N . LYS C 1 80 ? 33.361 28.453 47.936 1.00 11.08 60 LYS C N 1
ATOM 2365 C CA . LYS C 1 80 ? 33.117 28.812 46.550 1.00 12.03 60 LYS C CA 1
ATOM 2366 C C . LYS C 1 80 ? 33.764 30.165 46.268 1.00 11.31 60 LYS C C 1
ATOM 2367 O O . LYS C 1 80 ? 33.549 31.146 46.987 1.00 12.49 60 LYS C O 1
ATOM 2373 N N . ILE C 1 81 ? 34.560 30.231 45.201 1.00 11.70 61 ILE C N 1
ATOM 2374 C CA . ILE C 1 81 ? 35.027 31.498 44.656 1.00 11.03 61 ILE C CA 1
ATOM 2375 C C . ILE C 1 81 ? 34.426 31.679 43.282 1.00 12.54 61 ILE C C 1
ATOM 2376 O O . ILE C 1 81 ? 34.404 30.751 42.469 1.00 14.10 61 ILE C O 1
ATOM 2381 N N . GLU C 1 82 ? 33.960 32.885 43.021 1.00 11.06 62 GLU C N 1
ATOM 2382 C CA . GLU C 1 82 ? 33.449 33.248 41.712 1.00 10.82 62 GLU C CA 1
ATOM 2383 C C . GLU C 1 82 ? 34.245 34.427 41.212 1.00 10.97 62 GLU C C 1
ATOM 2384 O O . GLU C 1 82 ? 34.305 35.469 41.873 1.00 11.71 62 GLU C O 1
ATOM 2390 N N . LEU C 1 83 ? 34.807 34.277 40.021 1.00 11.69 63 LEU C N 1
ATOM 2391 C CA . LEU C 1 83 ? 35.456 35.384 39.323 1.00 11.42 63 LEU C CA 1
ATOM 2392 C C . LEU C 1 83 ? 34.779 35.552 37.973 1.00 11.27 63 LEU C C 1
ATOM 2393 O O . LEU C 1 83 ? 34.789 34.618 37.165 1.00 12.57 63 LEU C O 1
ATOM 2398 N N . VAL C 1 84 ? 34.252 36.734 37.722 1.00 10.76 64 VAL C N 1
ATOM 2399 C CA . VAL C 1 84 ? 33.787 37.088 36.381 1.00 11.43 64 VAL C CA 1
ATOM 2400 C C . VAL C 1 84 ? 34.953 37.764 35.696 1.00 11.00 64 VAL C C 1
ATOM 2401 O O . VAL C 1 84 ? 35.572 38.664 36.252 1.00 11.76 64 VAL C O 1
ATOM 2405 N N . VAL C 1 85 ? 35.298 37.242 34.509 1.00 11.51 65 VAL C N 1
ATOM 2406 C CA . VAL C 1 85 ? 36.591 37.509 33.880 1.00 12.05 65 VAL C CA 1
ATOM 2407 C C . VAL C 1 85 ? 36.427 37.653 32.378 1.00 12.90 65 VAL C C 1
ATOM 2408 O O . VAL C 1 85 ? 35.433 37.226 31.768 1.00 13.15 65 VAL C O 1
ATOM 2412 N N . LYS C 1 86 ? 37.420 38.279 31.773 1.00 12.68 66 LYS C N 1
ATOM 2413 C CA . LYS C 1 86 ? 37.551 38.258 30.323 1.00 12.79 66 LYS C CA 1
ATOM 2414 C C . LYS C 1 86 ? 37.842 36.831 29.872 1.00 13.22 66 LYS C C 1
ATOM 2415 O O . LYS C 1 86 ? 38.659 36.126 30.478 1.00 13.85 66 LYS C O 1
ATOM 2421 N N . GLU C 1 87 ? 37.219 36.429 28.759 1.00 12.34 67 GLU C N 1
ATOM 2422 C CA . GLU C 1 87 ? 37.290 35.038 28.331 1.00 12.41 67 GLU C CA 1
ATOM 2423 C C . GLU C 1 87 ? 38.735 34.590 28.123 1.00 14.23 67 GLU C C 1
ATOM 2424 O O . GLU C 1 87 ? 39.095 33.431 28.415 1.00 14.71 67 GLU C O 1
ATOM 2430 N N . GLU C 1 88 ? 39.582 35.457 27.551 1.00 13.75 68 GLU C N 1
ATOM 2431 C CA . GLU C 1 88 ? 40.949 35.092 27.234 1.00 14.63 68 GLU C CA 1
ATOM 2432 C C . GLU C 1 88 ? 41.786 34.856 28.489 1.00 14.92 68 GLU C C 1
ATOM 2433 O O . GLU C 1 88 ? 42.930 34.416 28.367 1.00 16.90 68 GLU C O 1
ATOM 2439 N N . ASP C 1 89 ? 41.265 35.143 29.685 1.00 15.08 69 ASP C N 1
ATOM 2440 C CA . ASP C 1 89 ? 41.981 34.895 30.930 1.00 15.19 69 ASP C CA 1
ATOM 2441 C C . ASP C 1 89 ? 41.606 33.567 31.576 1.00 14.29 69 ASP C C 1
ATOM 2442 O O . ASP C 1 89 ? 42.222 33.179 32.573 1.00 14.72 69 ASP C O 1
ATOM 2447 N N . VAL C 1 90 ? 40.574 32.884 31.078 1.00 13.61 70 VAL C N 1
ATOM 2448 C CA . VAL C 1 90 ? 40.015 31.729 31.766 1.00 13.81 70 VAL C CA 1
ATOM 2449 C C . VAL C 1 90 ? 41.043 30.623 31.955 1.00 14.32 70 VAL C C 1
ATOM 2450 O O . VAL C 1 90 ? 41.162 30.060 33.044 1.00 14.41 70 VAL C O 1
ATOM 2454 N N . GLU C 1 91 ? 41.796 30.277 30.909 1.00 15.55 71 GLU C N 1
ATOM 2455 C CA . GLU C 1 91 ? 42.718 29.150 31.046 1.00 18.17 71 GLU C CA 1
ATOM 2456 C C . GLU C 1 91 ? 43.818 29.458 32.049 1.00 16.48 71 GLU C C 1
ATOM 2457 O O . GLU C 1 91 ? 44.205 28.580 32.836 1.00 16.52 71 GLU C O 1
ATOM 2463 N N . LYS C 1 92 ? 44.328 30.695 32.049 1.00 15.63 72 LYS C N 1
ATOM 2464 C CA . LYS C 1 92 ? 45.339 31.067 33.032 1.00 16.20 72 LYS C CA 1
ATOM 2465 C C . LYS C 1 92 ? 44.796 30.938 34.450 1.00 15.08 72 LYS C C 1
ATOM 2466 O O . LYS C 1 92 ? 45.509 30.513 35.362 1.00 15.76 72 LYS C O 1
ATOM 2472 N N . ILE C 1 93 ? 43.545 31.339 34.643 1.00 14.74 73 ILE C N 1
ATOM 2473 C CA . ILE C 1 93 ? 42.915 31.289 35.956 1.00 14.22 73 ILE C CA 1
ATOM 2474 C C . ILE C 1 93 ? 42.668 29.850 36.380 1.00 14.47 73 ILE C C 1
ATOM 2475 O O . ILE C 1 93 ? 42.914 29.492 37.536 1.00 14.56 73 ILE C O 1
ATOM 2480 N N . ILE C 1 94 ? 42.199 28.995 35.466 1.00 14.63 74 ILE C N 1
ATOM 2481 C CA . ILE C 1 94 ? 42.073 27.570 35.756 1.00 14.75 74 ILE C CA 1
ATOM 2482 C C . ILE C 1 94 ? 43.407 27.016 36.244 1.00 15.84 74 ILE C C 1
ATOM 2483 O O . ILE C 1 94 ? 43.488 26.284 37.233 1.00 16.23 74 ILE C O 1
ATOM 2488 N N . ASP C 1 95 ? 44.487 27.367 35.539 1.00 16.21 75 ASP C N 1
ATOM 2489 C CA . ASP C 1 95 ? 45.800 26.832 35.896 1.00 16.66 75 ASP C CA 1
ATOM 2490 C C . ASP C 1 95 ? 46.201 27.266 37.315 1.00 16.25 75 ASP C C 1
ATOM 2491 O O . ASP C 1 95 ? 46.717 26.460 38.089 1.00 17.20 75 ASP C O 1
ATOM 2496 N N . ILE C 1 96 ? 45.992 28.549 37.655 1.00 15.55 76 ILE C N 1
ATOM 2497 C CA . ILE C 1 96 ? 46.333 29.072 38.986 1.00 15.31 76 ILE C CA 1
ATOM 2498 C C . ILE C 1 96 ? 45.496 28.392 40.053 1.00 15.04 76 ILE C C 1
ATOM 2499 O O . ILE C 1 96 ? 46.004 28.000 41.108 1.00 15.60 76 ILE C O 1
ATOM 2504 N N . ILE C 1 97 ? 44.196 28.286 39.822 1.00 15.04 77 ILE C N 1
ATOM 2505 C CA . ILE C 1 97 ? 43.339 27.665 40.829 1.00 14.75 77 ILE C CA 1
ATOM 2506 C C . ILE C 1 97 ? 43.762 26.224 41.052 1.00 14.97 77 ILE C C 1
ATOM 2507 O O . ILE C 1 97 ? 43.897 25.771 42.183 1.00 15.76 77 ILE C O 1
ATOM 2512 N N . CYS C 1 98 ? 44.000 25.479 39.973 1.00 16.23 78 CYS C N 1
ATOM 2513 C CA . CYS C 1 98 ? 44.300 24.070 40.143 1.00 15.75 78 CYS C CA 1
ATOM 2514 C C . CYS C 1 98 ? 45.646 23.870 40.808 1.00 17.19 78 CYS C C 1
ATOM 2515 O O . CYS C 1 98 ? 45.782 23.031 41.695 1.00 18.50 78 CYS C O 1
ATOM 2518 N N . GLU C 1 99 ? 46.660 24.630 40.378 1.00 16.32 79 GLU C N 1
ATOM 2519 C CA . GLU C 1 99 ? 47.971 24.479 40.975 1.00 17.28 79 GLU C CA 1
ATOM 2520 C C . GLU C 1 99 ? 47.970 24.746 42.460 1.00 16.59 79 GLU C C 1
ATOM 2521 O O . GLU C 1 99 ? 48.728 24.101 43.193 1.00 17.97 79 GLU C O 1
ATOM 2527 N N . ASN C 1 100 ? 47.231 25.760 42.901 1.00 14.69 80 ASN C N 1
ATOM 2528 C CA . ASN C 1 100 ? 47.258 26.193 44.288 1.00 14.94 80 ASN C CA 1
ATOM 2529 C C . ASN C 1 100 ? 46.209 25.529 45.162 1.00 15.15 80 ASN C C 1
ATOM 2530 O O . ASN C 1 100 ? 46.409 25.457 46.372 1.00 16.38 80 ASN C O 1
ATOM 2535 N N . ALA C 1 101 ? 45.108 25.051 44.597 1.00 14.20 81 ALA C N 1
ATOM 2536 C CA . ALA C 1 101 ? 44.108 24.365 45.404 1.00 15.84 81 ALA C CA 1
ATOM 2537 C C . ALA C 1 101 ? 44.431 22.900 45.626 1.00 15.57 81 ALA C C 1
ATOM 2538 O O . ALA C 1 101 ? 43.977 22.324 46.624 1.00 16.63 81 ALA C O 1
ATOM 2540 N N . LYS C 1 102 ? 45.220 22.290 44.749 1.00 15.62 82 LYS C N 1
ATOM 2541 C CA . LYS C 1 102 ? 45.480 20.873 44.835 1.00 16.52 82 LYS C CA 1
ATOM 2542 C C . LYS C 1 102 ? 46.371 20.514 46.023 1.00 16.21 82 LYS C C 1
ATOM 2543 O O . LYS C 1 102 ? 47.265 21.267 46.442 1.00 19.65 82 LYS C O 1
ATOM 2549 N N . THR C 1 103 ? 46.107 19.310 46.561 1.00 16.79 83 THR C N 1
ATOM 2550 C CA . THR C 1 103 ? 46.892 18.747 47.640 1.00 17.88 83 THR C CA 1
ATOM 2551 C C . THR C 1 103 ? 47.234 17.285 47.404 1.00 19.86 83 THR C C 1
ATOM 2552 O O . THR C 1 103 ? 47.927 16.694 48.226 1.00 20.39 83 THR C O 1
ATOM 2556 N N . GLY C 1 104 ? 46.748 16.683 46.326 1.00 18.62 84 GLY C N 1
ATOM 2557 C CA . GLY C 1 104 ? 46.945 15.274 46.096 1.00 20.25 84 GLY C CA 1
ATOM 2558 C C . GLY C 1 104 ? 45.936 14.384 46.767 1.00 20.68 84 GLY C C 1
ATOM 2559 O O . GLY C 1 104 ? 46.141 13.168 46.818 1.00 24.72 84 GLY C O 1
ATOM 2560 N N . ASN C 1 105 ? 44.836 14.936 47.245 1.00 18.81 85 ASN C N 1
ATOM 2561 C CA . ASN C 1 105 ? 43.833 14.167 47.967 1.00 19.55 85 ASN C CA 1
ATOM 2562 C C . ASN C 1 105 ? 42.454 14.397 47.402 1.00 16.98 85 ASN C C 1
ATOM 2563 O O . ASN C 1 105 ? 42.099 15.523 47.056 1.00 17.86 85 ASN C O 1
ATOM 2568 N N . GLN C 1 106 ? 41.655 13.341 47.368 1.00 17.35 86 GLN C N 1
ATOM 2569 C CA . GLN C 1 106 ? 40.265 13.469 46.962 1.00 16.16 86 GLN C CA 1
ATOM 2570 C C . GLN C 1 106 ? 39.621 14.583 47.779 1.00 15.53 86 GLN C C 1
ATOM 2571 O O . GLN C 1 106 ? 39.833 14.689 48.985 1.00 17.56 86 GLN C O 1
ATOM 2577 N N . GLY C 1 107 ? 38.825 15.433 47.123 1.00 14.80 87 GLY C N 1
ATOM 2578 C CA . GLY C 1 107 ? 38.186 16.561 47.781 1.00 14.50 87 GLY C CA 1
ATOM 2579 C C . GLY C 1 107 ? 38.789 17.915 47.473 1.00 15.23 87 GLY C C 1
ATOM 2580 O O . GLY C 1 107 ? 38.286 18.934 47.976 1.00 15.04 87 GLY C O 1
ATOM 2581 N N . ASP C 1 108 ? 39.829 17.950 46.643 1.00 14.54 88 ASP C N 1
ATOM 2582 C CA . ASP C 1 108 ? 40.560 19.179 46.367 1.00 15.38 88 ASP C CA 1
ATOM 2583 C C . ASP C 1 108 ? 39.742 20.235 45.636 1.00 13.17 88 ASP C C 1
ATOM 2584 O O . ASP C 1 108 ? 40.122 21.403 45.702 1.00 15.54 88 ASP C O 1
ATOM 2589 N N . GLY C 1 109 ? 38.681 19.879 44.914 1.00 14.19 89 GLY C N 1
ATOM 2590 C CA . GLY C 1 109 ? 37.888 20.924 44.278 1.00 13.63 89 GLY C CA 1
ATOM 2591 C C . GLY C 1 109 ? 37.494 20.658 42.848 1.00 13.71 89 GLY C C 1
ATOM 2592 O O . GLY C 1 109 ? 37.877 19.646 42.220 1.00 13.71 89 GLY C O 1
ATOM 2593 N N . LYS C 1 110 ? 36.716 21.590 42.329 1.00 12.91 90 LYS C N 1
ATOM 2594 C CA . LYS C 1 110 ? 36.224 21.517 40.963 1.00 13.91 90 LYS C CA 1
ATOM 2595 C C . LYS C 1 110 ? 35.980 22.929 40.478 1.00 12.65 90 LYS C C 1
ATOM 2596 O O . LYS C 1 110 ? 35.519 23.777 41.252 1.00 15.12 90 LYS C O 1
ATOM 2602 N N . VAL C 1 111 ? 36.227 23.137 39.193 1.00 13.82 91 VAL C N 1
ATOM 2603 C CA . VAL C 1 111 ? 36.068 24.435 38.553 1.00 13.73 91 VAL C CA 1
ATOM 2604 C C . VAL C 1 111 ? 35.033 24.309 37.452 1.00 13.36 91 VAL C C 1
ATOM 2605 O O . VAL C 1 111 ? 35.110 23.380 36.621 1.00 14.18 91 VAL C O 1
ATOM 2609 N N . PHE C 1 112 ? 34.087 25.242 37.434 1.00 12.63 92 PHE C N 1
ATOM 2610 C CA . PHE C 1 112 ? 33.051 25.328 36.424 1.00 12.41 92 PHE C CA 1
ATOM 2611 C C . PHE C 1 112 ? 33.168 26.651 35.681 1.00 11.31 92 PHE C C 1
ATOM 2612 O O . PHE C 1 112 ? 33.389 27.695 36.293 1.00 13.08 92 PHE C O 1
ATOM 2620 N N . ILE C 1 113 ? 33.006 26.619 34.357 1.00 11.78 93 ILE C N 1
ATOM 2621 C CA . ILE C 1 113 ? 33.042 27.824 33.524 1.00 12.76 93 ILE C CA 1
ATOM 2622 C C . ILE C 1 113 ? 31.646 28.047 32.976 1.00 13.31 93 ILE C C 1
ATOM 2623 O O . ILE C 1 113 ? 31.098 27.148 32.316 1.00 13.22 93 ILE C O 1
ATOM 2628 N N . ILE C 1 114 ? 31.076 29.227 33.242 1.00 12.10 94 ILE C N 1
ATOM 2629 C CA . ILE C 1 114 ? 29.692 29.534 32.895 1.00 11.83 94 ILE C CA 1
ATOM 2630 C C . ILE C 1 114 ? 29.686 30.813 32.059 1.00 11.72 94 ILE C C 1
ATOM 2631 O O . ILE C 1 114 ? 30.418 31.753 32.373 1.00 12.69 94 ILE C O 1
ATOM 2636 N N . PRO C 1 115 ? 28.907 30.901 30.969 1.00 12.70 95 PRO C N 1
ATOM 2637 C CA . PRO C 1 115 ? 28.909 32.138 30.180 1.00 13.45 95 PRO C CA 1
ATOM 2638 C C . PRO C 1 115 ? 28.301 33.318 30.942 1.00 12.00 95 PRO C C 1
ATOM 2639 O O . PRO C 1 115 ? 27.331 33.152 31.684 1.00 12.61 95 PRO C O 1
ATOM 2643 N N . VAL C 1 116 ? 28.854 34.507 30.718 1.00 12.50 96 VAL C N 1
ATOM 2644 C CA . VAL C 1 116 ? 28.323 35.758 31.219 1.00 11.93 96 VAL C CA 1
ATOM 2645 C C . VAL C 1 116 ? 28.062 36.670 30.023 1.00 13.28 96 VAL C C 1
ATOM 2646 O O . VAL C 1 116 ? 28.978 36.959 29.249 1.00 15.03 96 VAL C O 1
ATOM 2650 N N . GLU C 1 117 ? 26.832 37.136 29.880 1.00 12.80 97 GLU C N 1
ATOM 2651 C CA . GLU C 1 117 ? 26.433 37.958 28.739 1.00 13.56 97 GLU C CA 1
ATOM 2652 C C . GLU C 1 117 ? 26.654 39.441 28.941 1.00 13.37 97 GLU C C 1
ATOM 2653 O O . GLU C 1 117 ? 26.808 40.164 27.957 1.00 15.50 97 GLU C O 1
ATOM 2659 N N . GLU C 1 118 ? 26.640 39.928 30.178 1.00 12.76 98 GLU C N 1
ATOM 2660 C CA . GLU C 1 118 ? 26.784 41.346 30.438 1.00 12.79 98 GLU C CA 1
ATOM 2661 C C . GLU C 1 118 ? 27.312 41.521 31.852 1.00 12.39 98 GLU C C 1
ATOM 2662 O O . GLU C 1 118 ? 27.029 40.695 32.725 1.00 12.26 98 GLU C O 1
ATOM 2668 N N . VAL C 1 119 ? 28.057 42.601 32.055 1.00 12.44 99 VAL C N 1
ATOM 2669 C CA . VAL C 1 119 ? 28.610 43.004 33.337 1.00 12.28 99 VAL C CA 1
ATOM 2670 C C . VAL C 1 119 ? 28.434 44.506 33.438 1.00 12.08 99 VAL C C 1
ATOM 2671 O O . VAL C 1 119 ? 28.711 45.230 32.485 1.00 14.64 99 VAL C O 1
ATOM 2675 N N . VAL C 1 120 ? 27.941 44.971 34.592 1.00 12.32 100 VAL C N 1
ATOM 2676 C CA . VAL C 1 120 ? 27.721 46.394 34.831 1.00 12.96 100 VAL C CA 1
ATOM 2677 C C . VAL C 1 120 ? 28.290 46.783 36.190 1.00 12.43 100 VAL C C 1
ATOM 2678 O O . VAL C 1 120 ? 27.944 46.174 37.201 1.00 12.62 100 VAL C O 1
ATOM 2682 N N . ARG C 1 121 ? 29.163 47.794 36.221 1.00 12.56 101 ARG C N 1
ATOM 2683 C CA . ARG C 1 121 ? 29.683 48.330 37.463 1.00 13.41 101 ARG C CA 1
ATOM 2684 C C . ARG C 1 121 ? 28.647 49.305 38.031 1.00 13.12 101 ARG C C 1
ATOM 2685 O O . ARG C 1 121 ? 28.213 50.232 37.352 1.00 14.82 101 ARG C O 1
ATOM 2693 N N . VAL C 1 122 ? 28.218 49.080 39.278 1.00 12.38 102 VAL C N 1
ATOM 2694 C CA . VAL C 1 122 ? 27.121 49.858 39.857 1.00 12.99 102 VAL C CA 1
ATOM 2695 C C . VAL C 1 122 ? 27.470 51.334 39.948 1.00 14.09 102 VAL C C 1
ATOM 2696 O O . VAL C 1 122 ? 26.642 52.192 39.645 1.00 15.40 102 VAL C O 1
ATOM 2700 N N . ARG C 1 123 ? 28.670 51.648 40.420 1.00 14.12 103 ARG C N 1
ATOM 2701 C CA . ARG C 1 123 ? 28.962 53.046 40.758 1.00 15.38 103 ARG C CA 1
ATOM 2702 C C . ARG C 1 123 ? 28.870 53.937 39.540 1.00 15.93 103 ARG C C 1
ATOM 2703 O O . ARG C 1 123 ? 28.385 55.067 39.624 1.00 18.51 103 ARG C O 1
ATOM 2711 N N . THR C 1 124 ? 29.414 53.460 38.425 1.00 16.54 104 THR C N 1
ATOM 2712 C CA . THR C 1 124 ? 29.567 54.336 37.234 1.00 19.16 104 THR C CA 1
ATOM 2713 C C . THR C 1 124 ? 28.656 53.944 36.075 1.00 17.92 104 THR C C 1
ATOM 2714 O O . THR C 1 124 ? 28.617 54.700 35.091 1.00 21.96 104 THR C O 1
ATOM 2718 N N . LYS C 1 125 ? 28.052 52.757 36.153 1.00 17.27 105 LYS C N 1
ATOM 2719 C CA . LYS C 1 125 ? 27.206 52.164 35.080 1.00 17.92 105 LYS C CA 1
ATOM 2720 C C . LYS C 1 125 ? 28.066 51.783 33.866 1.00 17.55 105 LYS C C 1
ATOM 2721 O O . LYS C 1 125 ? 27.499 51.574 32.786 1.00 19.22 105 LYS C O 1
ATOM 2727 N N A GLU C 1 126 ? 29.380 51.642 34.057 0.70 17.51 106 GLU C N 1
ATOM 2728 N N B GLU C 1 126 ? 29.368 51.563 34.089 0.30 21.06 106 GLU C N 1
ATOM 2729 C CA A GLU C 1 126 ? 30.243 51.163 32.945 0.70 18.71 106 GLU C CA 1
ATOM 2730 C CA B GLU C 1 126 ? 30.287 51.109 33.009 0.30 20.43 106 GLU C CA 1
ATOM 2731 C C A GLU C 1 126 ? 29.802 49.727 32.640 0.70 15.55 106 GLU C C 1
ATOM 2732 C C B GLU C 1 126 ? 29.861 49.679 32.654 0.30 18.26 106 GLU C C 1
ATOM 2733 O O A GLU C 1 126 ? 29.580 48.959 33.601 0.70 14.70 106 GLU C O 1
ATOM 2734 O O B GLU C 1 126 ? 29.879 48.837 33.572 0.30 25.30 106 GLU C O 1
ATOM 2745 N N . ARG C 1 127 ? 29.734 49.359 31.361 1.00 17.51 107 ARG C N 1
ATOM 2746 C CA . ARG C 1 127 ? 29.253 48.004 31.002 1.00 17.51 107 ARG C CA 1
ATOM 2747 C C . ARG C 1 127 ? 30.267 47.284 30.119 1.00 17.34 107 ARG C C 1
ATOM 2748 O O . ARG C 1 127 ? 31.019 47.949 29.390 1.00 20.94 107 ARG C O 1
ATOM 2756 N N . GLY C 1 128 ? 30.248 45.959 30.190 1.00 15.62 108 GLY C N 1
ATOM 2757 C CA . GLY C 1 128 ? 31.103 45.130 29.379 1.00 16.17 108 GLY C CA 1
ATOM 2758 C C . GLY C 1 128 ? 32.452 44.82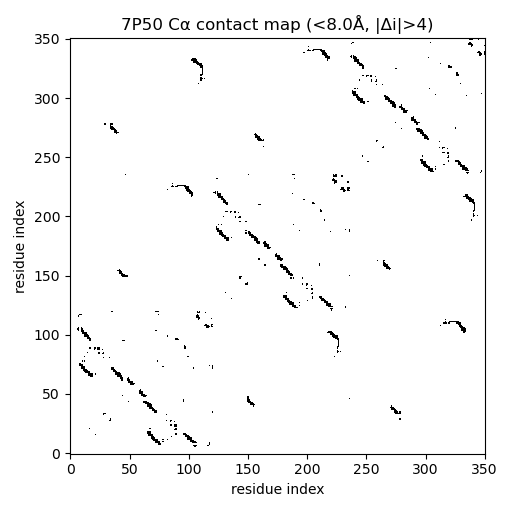4 29.990 1.00 14.70 108 GLY C C 1
ATOM 2759 O O . GLY C 1 128 ? 32.643 44.854 31.211 1.00 15.25 108 GLY C O 1
ATOM 2760 N N . ARG C 1 129 ? 33.414 44.533 29.117 1.00 15.57 109 ARG C N 1
ATOM 2761 C CA . ARG C 1 129 ? 34.705 44.052 29.565 1.00 14.83 109 ARG C CA 1
ATOM 2762 C C . ARG C 1 129 ? 35.454 45.082 30.390 1.00 14.96 109 ARG C C 1
ATOM 2763 O O . ARG C 1 129 ? 36.231 44.709 31.265 1.00 17.05 109 ARG C O 1
ATOM 2771 N N . GLY C 1 130 ? 35.189 46.377 30.186 1.00 15.26 110 GLY C N 1
ATOM 2772 C CA . GLY C 1 130 ? 35.772 47.412 31.026 1.00 17.54 110 GLY C CA 1
ATOM 2773 C C . GLY C 1 130 ? 35.218 47.477 32.429 1.00 16.40 110 GLY C C 1
ATOM 2774 O O . GLY C 1 130 ? 35.768 48.204 33.258 1.00 18.67 110 GLY C O 1
ATOM 2775 N N . ALA C 1 131 ? 34.155 46.725 32.715 1.00 15.22 111 ALA C N 1
ATOM 2776 C CA . ALA C 1 131 ? 33.562 46.675 34.034 1.00 14.94 111 ALA C CA 1
ATOM 2777 C C . ALA C 1 131 ? 34.028 45.469 34.839 1.00 15.32 111 ALA C C 1
ATOM 2778 O O . ALA C 1 131 ? 33.639 45.337 36.006 1.00 16.23 111 ALA C O 1
ATOM 2780 N N . ILE C 1 132 ? 34.866 44.612 34.250 1.00 15.44 112 ILE C N 1
ATOM 2781 C CA . ILE C 1 132 ? 35.361 43.371 34.925 1.00 16.05 112 ILE C CA 1
ATOM 2782 C C . ILE C 1 132 ? 36.278 43.719 36.106 1.00 16.69 112 ILE C C 1
ATOM 2783 O O . ILE C 1 132 ? 37.202 44.505 35.933 1.00 19.55 112 ILE C O 1
#

Solvent-accessible surface area: 17076 Å² total; per-residue (Å²): 180,151,88,176,127,223,108,41,99,6,30,5,0,2,0,13,0,36,59,121,56,24,86,78,0,11,72,34,0,55,127,50,52,38,32,18,7,12,10,12,135,9,91,4,14,36,90,96,17,20,77,84,93,167,125,206,50,156,121,111,94,55,37,30,41,85,22,8,7,0,7,0,13,8,77,70,103,29,12,87,123,0,0,61,30,0,4,118,21,0,99,55,60,82,108,36,2,17,28,0,17,8,1,17,0,74,36,0,0,29,2,88,59,88,79,95,16,84,63,0,42,110,42,98,7,29,5,0,2,0,12,0,35,60,121,58,23,87,78,0,15,78,35,0,56,130,36,53,33,27,20,8,13,9,12,136,8,93,3,15,35,91,95,15,21,73,80,92,191,114,186,79,119,109,99,99,53,36,28,44,85,25,9,7,0,7,1,14,7,70,70,111,21,11,91,107,0,0,63,21,0,5,120,20,0,102,58,60,83,110,35,1,17,29,0,16,6,1,17,1,75,37,0,0,30,2,88,57,90,82,98,16,94,66,0,33,111,40,99,5,30,6,0,2,0,13,0,36,57,121,57,26,86,74,0,8,70,28,0,52,128,53,53,38,29,18,7,12,8,13,134,9,93,3,14,35,94,93,15,19,80,85,87,178,78,197,80,129,110,136,74,44,36,26,35,86,24,8,7,0,7,0,13,7,64,68,99,19,11,86,123,0,0,64,31,0,4,119,33,0,99,55,62,83,110,35,2,16,29,0,17,7,0,18,0,76,35,0,0,33,2,86,71,86,83,94,15,94,49,0,35

Secondary structure (DSSP, 8-state):
---------EEEEEEEE-GGGHHHHHHHHHHTT---EEEEEEEEE-TT-SEEEEETTEEEEE--EEEEEEEEEEEGGGHHHHHHHHHHHH--SSTT-EEEEEEE--EEEETTT--BSGGG-/---EEEEEEEE-GGGHHHHHHHHHHTT---EEEEEEEEE-TT-SEEEEETTEEEEE--EEEEEEEEEEEGGGHHHHHHHHHHHH--SSTT-EEEEEEE--EEEETTT--BSGGG-/---EEEEEEEE-GGGHHHHHHHHHHTT---EEEEEEEEE-TT-SEEEEETTEEEEE--EEEEEEEEEEEGGGHHHHHHHHHHHH--SSTT-EEEEEEE--EEEETTT--BSGGG-

Foldseek 3Di:
DDDDDDALQKKKKKKKFAPVLVVQLQVLCVVVPQHDKDKDKDWADPPVQADWDDDPRDTDGDRIGIIMIMMGIARNVCVVVSVVSLCVRQDDPDPPSMDIDMGHDHKDADVPPRDIGRVRD/DQQKKKKKKKFAPVLVVQLQVLCVVVPQHDKDKDKDWAAPPVQADWDDDPNDTDGDRIGIIMIMMGIAGNVCVVVSVVSQCVRQDDPDPPSMDIDMGDDNKDADVPPRDIGRVND/DQQKKKKKKKFAPVLVVVLQVLCVVVPQHDKDKDKFWAAPPVQADWDDDPRDIDGDRIGIIMIMMGIAGNVCVVVSVVSQPVRQDDPDPRSIDIDMGDDRKDADVPPRDIGRVRD

Radius of gyration: 20.9 Å; Cα contacts (8 Å, |Δi|>4): 814; chains: 3; bounding box: 55×56×71 Å

Nearest PDB structures (foldseek):
  7p50-assembly1_C  TM=1.005E+00  e=5.177E-22  Methanothermococcus thermolithotrophicus DSM 2095
  7p4v-assembly1_A  TM=9.182E-01  e=2.247E-17  Methanothermococcus thermolithotrophicus DSM 2095
  3ta2-assembly1_A  TM=9.852E-01  e=5.057E-14  Archaeoglobus fulgidus DSM 4304
  3n5b-assembly1_A  TM=9.039E-01  e=9.035E-14  Nostoc sp. PCC 7120 = FACHB-418
  3ncr-assembly1_A  TM=9.152E-01  e=1.280E-13  Archaeoglobus fulgidus

B-factor: mean 20.86, std 10.59, range [8.14, 81.74]